Protein AF-A0A915HKV2-F1 (afdb_monomer)

Structure (mmCIF, N/CA/C/O backbone):
data_AF-A0A915HKV2-F1
#
_entry.id   AF-A0A915HKV2-F1
#
loop_
_atom_site.group_PDB
_atom_site.id
_atom_site.type_symbol
_atom_site.label_atom_id
_atom_site.label_alt_id
_atom_site.label_comp_id
_atom_site.label_asym_id
_atom_site.label_entity_id
_atom_site.label_seq_id
_atom_site.pdbx_PDB_ins_code
_atom_site.Cartn_x
_atom_site.Cartn_y
_atom_site.Cartn_z
_atom_site.occupancy
_atom_site.B_iso_or_equiv
_atom_site.auth_seq_id
_atom_site.auth_comp_id
_atom_site.auth_asym_id
_atom_site.auth_atom_id
_atom_site.pdbx_PDB_model_num
ATOM 1 N N . MET A 1 1 ? -17.407 -11.462 -33.545 1.00 48.62 1 MET A N 1
ATOM 2 C CA . MET A 1 1 ? -16.686 -11.413 -32.253 1.00 48.62 1 MET A CA 1
ATOM 3 C C . MET A 1 1 ? -16.132 -10.016 -31.945 1.00 48.62 1 MET A C 1
ATOM 5 O O . MET A 1 1 ? -16.421 -9.501 -30.877 1.00 48.62 1 MET A O 1
ATOM 9 N N . TYR A 1 2 ? -15.435 -9.346 -32.875 1.00 35.56 2 TYR A N 1
ATOM 10 C CA . TYR A 1 2 ? -14.965 -7.959 -32.673 1.00 35.56 2 TYR A CA 1
ATOM 11 C C . TYR A 1 2 ? -16.099 -6.911 -32.663 1.00 35.56 2 TYR A C 1
ATOM 13 O O . TYR A 1 2 ? -16.135 -6.038 -31.803 1.00 35.56 2 TYR A O 1
ATOM 21 N N . ALA A 1 3 ? -17.080 -7.042 -33.565 1.00 43.97 3 ALA A N 1
ATOM 22 C CA . ALA A 1 3 ? -18.231 -6.131 -33.633 1.00 43.97 3 ALA A CA 1
ATOM 23 C C . ALA A 1 3 ? -19.142 -6.214 -32.393 1.00 43.97 3 ALA A C 1
ATOM 25 O O . ALA A 1 3 ? -19.642 -5.203 -31.915 1.00 43.97 3 ALA A O 1
ATOM 26 N N . THR A 1 4 ? -19.302 -7.412 -31.824 1.00 55.66 4 THR A N 1
ATOM 27 C CA . THR A 1 4 ? -20.077 -7.646 -30.595 1.00 55.66 4 THR A CA 1
ATOM 28 C C . THR A 1 4 ? -19.372 -7.096 -29.351 1.00 55.66 4 THR A C 1
ATOM 30 O O . THR A 1 4 ? -20.034 -6.610 -28.442 1.00 55.66 4 THR A O 1
ATOM 33 N N . PHE A 1 5 ? -18.034 -7.108 -29.325 1.00 52.41 5 PHE A N 1
ATOM 34 C CA . PHE A 1 5 ? -17.241 -6.507 -28.248 1.00 52.41 5 PHE A CA 1
ATOM 35 C C . PHE A 1 5 ? -17.272 -4.972 -28.301 1.00 52.41 5 PHE A C 1
ATOM 37 O O . PHE A 1 5 ? -17.466 -4.327 -27.275 1.00 52.41 5 PHE A O 1
ATOM 44 N N . LEU A 1 6 ? -17.174 -4.382 -29.499 1.00 52.97 6 LEU A N 1
ATOM 45 C CA . LEU A 1 6 ? -17.298 -2.932 -29.688 1.00 52.97 6 LEU A CA 1
ATOM 46 C C . LEU A 1 6 ? -18.708 -2.417 -29.366 1.00 52.97 6 LEU A C 1
ATOM 48 O O . LEU A 1 6 ? -18.831 -1.364 -28.747 1.00 52.97 6 LEU A O 1
ATOM 52 N N . ALA A 1 7 ? -19.759 -3.171 -29.707 1.00 52.88 7 ALA A N 1
ATOM 53 C CA . ALA A 1 7 ? -21.133 -2.843 -29.320 1.00 52.88 7 ALA A CA 1
ATOM 54 C C . ALA A 1 7 ? -21.322 -2.885 -27.792 1.00 52.88 7 ALA A C 1
ATOM 56 O O . ALA A 1 7 ? -21.841 -1.937 -27.213 1.00 52.88 7 ALA A O 1
ATOM 57 N N . SER A 1 8 ? -20.794 -3.918 -27.122 1.00 55.75 8 SER A N 1
ATOM 58 C CA . SER A 1 8 ? -20.831 -4.028 -25.657 1.00 55.75 8 SER A CA 1
ATOM 59 C C . SER A 1 8 ? -20.067 -2.902 -24.951 1.00 55.75 8 SER A C 1
ATOM 61 O O . SER A 1 8 ? -20.506 -2.434 -23.896 1.00 55.75 8 SER A O 1
ATOM 63 N N . LEU A 1 9 ? -18.944 -2.448 -25.515 1.00 52.75 9 LEU A N 1
ATOM 64 C CA . LEU A 1 9 ? -18.194 -1.307 -24.990 1.00 52.75 9 LEU A CA 1
ATOM 65 C C . LEU A 1 9 ? -18.960 0.002 -25.185 1.00 52.75 9 LEU A C 1
ATOM 67 O O . LEU A 1 9 ? -19.015 0.811 -24.263 1.00 52.75 9 LEU A O 1
ATOM 71 N N . ASN A 1 10 ? -19.590 0.192 -26.346 1.00 63.34 10 ASN A N 1
ATOM 72 C CA . ASN A 1 10 ? -20.358 1.398 -26.636 1.00 63.34 10 ASN A CA 1
ATOM 73 C C . ASN A 1 10 ? -21.603 1.505 -25.739 1.00 63.34 10 ASN A C 1
ATOM 75 O O . ASN A 1 10 ? -21.863 2.569 -25.180 1.00 63.34 10 ASN A O 1
ATOM 79 N N . ASP A 1 11 ? -22.298 0.389 -25.501 1.00 57.94 11 ASP A N 1
ATOM 80 C CA . ASP A 1 11 ? -23.438 0.323 -24.581 1.00 57.94 11 ASP A CA 1
ATOM 81 C C . ASP A 1 11 ? -23.016 0.565 -23.129 1.00 57.94 11 ASP A C 1
ATOM 83 O O . ASP A 1 11 ? -23.713 1.257 -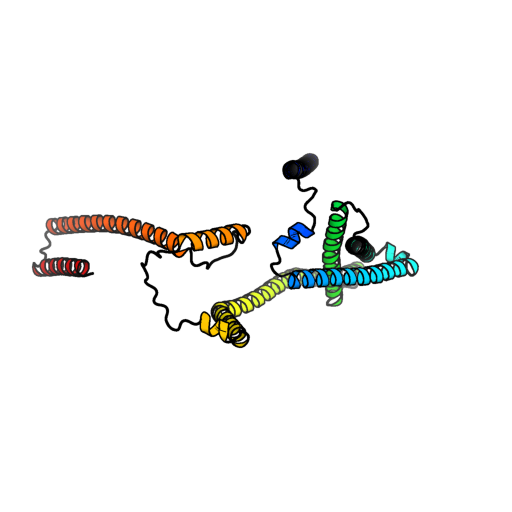22.389 1.00 57.94 11 ASP A O 1
ATOM 87 N N . SER A 1 12 ? -21.840 0.072 -22.727 1.00 61.12 12 SER A N 1
ATOM 88 C CA . SER A 1 12 ? -21.282 0.316 -21.389 1.00 61.12 12 SER A CA 1
ATOM 89 C C . SER A 1 12 ? -20.884 1.781 -21.192 1.00 61.12 12 SER A C 1
ATOM 91 O O . SER A 1 12 ? -21.125 2.350 -20.127 1.00 61.12 12 SER A O 1
ATOM 93 N N . VAL A 1 13 ? -20.322 2.420 -22.223 1.00 65.12 13 VAL A N 1
ATOM 94 C CA . VAL A 1 13 ? -19.948 3.844 -22.213 1.00 65.12 13 VAL A CA 1
ATOM 95 C C . VAL A 1 13 ? -21.188 4.744 -22.236 1.00 65.12 13 VAL A C 1
ATOM 97 O O . VAL A 1 13 ? -21.220 5.743 -21.514 1.00 65.12 13 VAL A O 1
ATOM 100 N N . LEU A 1 14 ? -22.233 4.370 -22.981 1.00 66.12 14 LEU A N 1
ATOM 101 C CA . LEU A 1 14 ? -23.535 5.047 -22.982 1.00 66.12 14 LEU A CA 1
ATOM 102 C C . LEU A 1 14 ? -24.258 4.898 -21.641 1.00 66.12 14 LEU A C 1
ATOM 104 O O . LEU A 1 14 ? -24.782 5.884 -21.127 1.00 66.12 14 LEU A O 1
ATOM 108 N N . LEU A 1 15 ? -24.226 3.714 -21.022 1.00 63.03 15 LEU A N 1
ATOM 109 C CA . LEU A 1 15 ? -24.728 3.495 -19.661 1.00 63.03 15 LEU A CA 1
ATOM 110 C C . LEU A 1 15 ? -23.957 4.323 -18.635 1.00 63.03 15 LEU A C 1
ATOM 112 O O . LEU A 1 15 ? -24.560 4.865 -17.708 1.00 63.03 15 LEU A O 1
ATOM 116 N N . TRP A 1 16 ? -22.642 4.452 -18.806 1.00 61.75 16 TRP A N 1
ATOM 117 C CA . TRP A 1 16 ? -21.808 5.277 -17.941 1.00 61.75 16 TRP A CA 1
ATOM 118 C C . TRP A 1 16 ? -22.128 6.767 -18.110 1.00 61.75 16 TRP A C 1
ATOM 120 O O . TRP A 1 16 ? -22.359 7.447 -17.114 1.00 61.75 16 TRP A O 1
ATOM 130 N N . HIS A 1 17 ? -22.270 7.259 -19.346 1.00 60.28 17 HIS A N 1
ATOM 131 C CA . HIS A 1 17 ? -22.707 8.632 -19.632 1.00 60.28 17 HIS A CA 1
ATOM 132 C C . HIS A 1 17 ? -24.125 8.913 -19.128 1.00 60.28 17 HIS A C 1
ATOM 134 O O . HIS A 1 17 ? -24.361 9.958 -18.522 1.00 60.28 17 HIS A O 1
ATOM 140 N N . TYR A 1 18 ? -25.067 7.988 -19.315 1.00 63.47 18 TYR A N 1
ATOM 141 C CA . TYR A 1 18 ? -26.434 8.117 -18.814 1.00 63.47 18 TYR A CA 1
ATOM 142 C C . TYR A 1 18 ? -26.458 8.166 -17.285 1.00 63.47 18 TYR A C 1
ATOM 144 O O . TYR A 1 18 ? -27.098 9.045 -16.710 1.00 63.47 18 TYR A O 1
ATOM 152 N N . ARG A 1 19 ? -25.689 7.301 -16.608 1.00 57.44 19 ARG A N 1
ATOM 153 C CA . ARG A 1 19 ? -25.542 7.338 -15.146 1.00 57.44 19 ARG A CA 1
ATOM 154 C C . ARG A 1 19 ? -24.884 8.628 -14.667 1.00 57.44 19 ARG A C 1
ATOM 156 O O . ARG A 1 19 ? -25.373 9.192 -13.695 1.00 57.44 19 ARG A O 1
ATOM 163 N N . LEU A 1 20 ? -23.863 9.140 -15.359 1.00 54.66 20 LEU A N 1
ATOM 164 C CA . LEU A 1 20 ? -23.229 10.424 -15.032 1.00 54.66 20 LEU A CA 1
ATOM 165 C C . LEU A 1 20 ? -24.201 11.600 -15.200 1.00 54.66 20 LEU A C 1
ATOM 167 O O . LEU A 1 20 ? -24.270 12.489 -14.354 1.00 54.66 20 LEU A O 1
ATOM 171 N N . THR A 1 21 ? -24.981 11.593 -16.282 1.00 51.28 21 THR A N 1
ATOM 172 C CA . THR A 1 21 ? -25.958 12.646 -16.599 1.00 51.28 21 THR A CA 1
ATOM 173 C C . THR A 1 21 ? -27.141 12.598 -15.633 1.00 51.28 21 THR A C 1
ATOM 175 O O . THR A 1 21 ? -27.611 13.639 -15.179 1.00 51.28 21 THR A O 1
ATOM 178 N N . SER A 1 22 ? -27.571 11.397 -15.239 1.00 48.09 22 SER A N 1
ATOM 179 C CA . SER A 1 22 ? -28.591 11.188 -14.212 1.00 48.09 22 SER A CA 1
ATOM 180 C C . SER A 1 22 ? -28.087 11.604 -12.826 1.00 48.09 22 SER A C 1
ATOM 182 O O . SER A 1 22 ? -28.842 12.227 -12.087 1.00 48.09 22 SER A O 1
ATOM 184 N N . TYR A 1 23 ? -26.811 11.363 -12.495 1.00 46.06 23 TYR A N 1
ATOM 185 C CA . TYR A 1 23 ? -26.177 11.884 -11.274 1.00 46.06 23 TYR A CA 1
ATOM 186 C C . TYR A 1 23 ? -26.129 13.417 -11.277 1.00 46.06 23 TYR A C 1
ATOM 188 O O . TYR A 1 23 ? -26.466 14.058 -10.285 1.00 46.06 23 TYR A O 1
ATOM 196 N N . ARG A 1 24 ? -25.777 14.020 -12.419 1.00 48.84 24 ARG A N 1
ATOM 197 C CA . ARG A 1 24 ? -25.704 15.476 -12.600 1.00 48.84 24 ARG A CA 1
ATOM 198 C C . ARG A 1 24 ? -27.080 16.151 -12.550 1.00 48.84 24 ARG A C 1
ATOM 200 O O . ARG A 1 24 ? -27.179 17.261 -12.037 1.00 48.84 24 ARG A O 1
ATOM 207 N N . ASN A 1 25 ? -28.132 15.493 -13.041 1.00 44.59 25 ASN A N 1
ATOM 208 C CA . ASN A 1 25 ? -29.512 15.988 -12.967 1.00 44.59 25 ASN A CA 1
ATOM 209 C C . ASN A 1 25 ? -30.144 15.785 -11.582 1.00 44.59 25 ASN A C 1
ATOM 211 O O . ASN A 1 25 ? -30.873 16.664 -11.126 1.00 44.59 25 ASN A O 1
ATOM 215 N N . LEU A 1 26 ? -29.821 14.700 -10.869 1.00 46.69 26 LEU A N 1
ATOM 216 C CA . LEU A 1 26 ? -30.249 14.508 -9.478 1.00 46.69 26 LEU A CA 1
ATOM 217 C C . LEU A 1 26 ? -29.611 15.561 -8.550 1.00 46.69 26 LEU A C 1
ATOM 219 O O . LEU A 1 26 ? -30.286 16.122 -7.691 1.00 46.69 26 LEU A O 1
ATOM 223 N N . ASN A 1 27 ? -28.354 15.937 -8.819 1.00 44.16 27 ASN A N 1
ATOM 224 C CA . ASN A 1 27 ? -27.659 17.056 -8.166 1.00 44.16 27 ASN A CA 1
ATOM 225 C C . ASN A 1 27 ? -28.100 18.451 -8.636 1.00 44.16 27 ASN A C 1
ATOM 227 O O . ASN A 1 27 ? -27.584 19.442 -8.135 1.00 44.16 27 ASN A O 1
ATOM 231 N N . LYS A 1 28 ? -29.018 18.556 -9.603 1.00 44.06 28 LYS A N 1
ATOM 232 C CA . LYS A 1 28 ? -29.592 19.837 -10.041 1.00 44.06 28 LYS A CA 1
ATOM 233 C C . LYS A 1 28 ? -30.861 20.192 -9.256 1.00 44.06 28 LYS A C 1
ATOM 235 O O . LYS A 1 28 ? -31.253 21.352 -9.236 1.00 44.06 28 LYS A O 1
ATOM 240 N N . HIS A 1 29 ? -31.485 19.200 -8.608 1.00 41.75 29 HIS A N 1
ATOM 241 C CA . HIS A 1 29 ? -32.649 19.377 -7.731 1.00 41.75 29 HIS A CA 1
ATOM 242 C C . HIS A 1 29 ? -32.282 19.621 -6.261 1.00 41.75 29 HIS A C 1
ATOM 244 O O . HIS A 1 29 ? -33.097 20.156 -5.515 1.00 41.75 29 HIS A O 1
ATOM 250 N N . MET A 1 30 ? -31.057 19.291 -5.851 1.00 43.66 30 MET A N 1
ATOM 251 C CA . MET A 1 30 ? -30.445 19.884 -4.665 1.00 43.66 30 MET A CA 1
ATOM 252 C C . MET A 1 30 ? -29.563 21.027 -5.143 1.00 43.66 30 MET A C 1
ATOM 254 O O . MET A 1 30 ? -28.659 20.794 -5.933 1.00 43.66 30 MET A O 1
ATOM 258 N N . ASN A 1 31 ? -29.822 22.254 -4.695 1.00 35.84 31 ASN A N 1
ATOM 259 C CA . ASN A 1 31 ? -28.943 23.404 -4.912 1.00 35.84 31 ASN A CA 1
ATOM 260 C C . ASN A 1 31 ? -27.591 23.160 -4.209 1.00 35.84 31 ASN A C 1
ATOM 262 O O . ASN A 1 31 ? -27.315 23.722 -3.157 1.00 35.84 31 ASN A O 1
ATOM 266 N N . LEU A 1 32 ? -26.764 22.278 -4.771 1.00 44.34 32 LEU A N 1
ATOM 267 C CA . LEU A 1 32 ? -25.475 21.837 -4.239 1.00 44.34 32 LEU A CA 1
ATOM 268 C C . LEU A 1 32 ? -24.310 22.522 -4.968 1.00 44.34 32 LEU A C 1
ATOM 270 O O .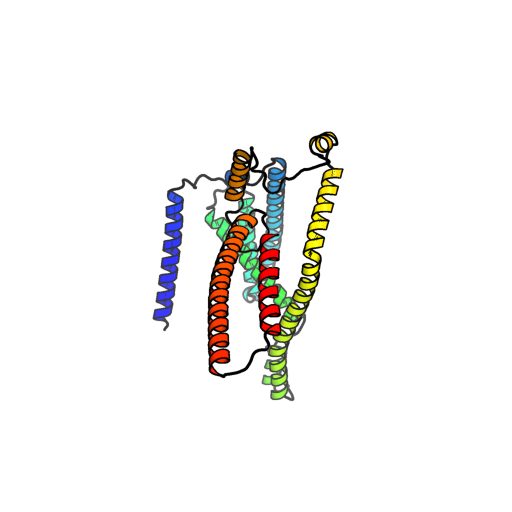 LEU A 1 32 ? -23.195 22.016 -4.998 1.00 44.34 32 LEU A O 1
ATOM 274 N N . THR A 1 33 ? -24.562 23.669 -5.598 1.00 41.72 33 THR A N 1
ATOM 275 C CA . THR A 1 33 ? -23.512 24.535 -6.154 1.00 41.72 33 THR A CA 1
ATOM 276 C C . THR A 1 33 ? -22.971 25.530 -5.125 1.00 41.72 33 THR A C 1
ATOM 278 O O . THR A 1 33 ? -22.114 26.337 -5.466 1.00 41.72 33 THR A O 1
ATOM 281 N N . THR A 1 34 ? -23.451 25.490 -3.877 1.00 42.72 34 THR A N 1
ATOM 282 C CA . THR A 1 34 ? -23.042 26.419 -2.807 1.00 42.72 34 THR A CA 1
ATOM 283 C C . THR A 1 34 ? -22.491 25.744 -1.558 1.00 42.72 34 THR A C 1
ATOM 285 O O . THR A 1 34 ? -22.110 26.460 -0.639 1.00 42.72 34 THR A O 1
ATOM 288 N N . VAL A 1 35 ? -22.420 24.410 -1.505 1.00 49.06 35 VAL A N 1
ATOM 289 C CA . VAL A 1 35 ? -21.824 23.723 -0.351 1.00 49.06 35 VAL A CA 1
ATOM 290 C C . VAL A 1 35 ? -20.308 23.854 -0.468 1.00 49.06 35 VAL A C 1
ATOM 292 O O . VAL A 1 35 ? -19.638 23.068 -1.141 1.00 49.06 35 VAL A O 1
ATOM 295 N N . SER A 1 36 ? -19.776 24.923 0.119 1.00 49.06 36 SER A N 1
ATOM 296 C CA . SER A 1 36 ? -18.345 25.128 0.293 1.00 49.06 36 SER A CA 1
ATOM 297 C C . SER A 1 36 ? -17.777 24.026 1.194 1.00 49.06 36 SER A C 1
ATOM 299 O O . SER A 1 36 ? -18.469 23.478 2.053 1.00 49.06 36 SER A O 1
ATOM 301 N N . LEU A 1 37 ? -16.492 23.703 1.019 1.00 47.47 37 LEU A N 1
ATOM 302 C CA . LEU A 1 37 ? -15.749 22.771 1.882 1.00 47.47 37 LEU A CA 1
ATOM 303 C C . LEU A 1 37 ? -15.916 23.078 3.385 1.00 47.47 37 LEU A C 1
ATOM 305 O O . LEU A 1 37 ? -15.865 22.156 4.197 1.00 47.47 37 LEU A O 1
ATOM 309 N N . ASP A 1 38 ? -16.195 24.338 3.735 1.00 45.75 38 ASP A N 1
ATOM 310 C CA . ASP A 1 38 ? -16.495 24.801 5.095 1.00 45.75 38 ASP A CA 1
ATOM 311 C C . ASP A 1 38 ? -17.760 24.170 5.701 1.00 45.75 38 ASP A C 1
ATOM 313 O O . ASP A 1 38 ? -17.798 23.883 6.900 1.00 45.75 38 ASP A O 1
ATOM 317 N N . GLU A 1 39 ? -18.793 23.909 4.898 1.00 51.44 39 GLU A N 1
ATOM 318 C CA . GLU A 1 39 ? -20.074 23.386 5.383 1.00 51.44 39 GLU A CA 1
ATOM 319 C C . GLU A 1 39 ? -19.969 21.884 5.715 1.00 51.44 39 GLU A C 1
ATOM 321 O O . GLU A 1 39 ? -20.448 21.446 6.762 1.00 51.44 39 GLU A O 1
ATOM 326 N N . ILE A 1 40 ? -19.204 21.120 4.923 1.00 51.91 40 ILE A N 1
ATOM 327 C CA . ILE A 1 40 ? -18.879 19.702 5.186 1.00 51.91 40 ILE A CA 1
ATOM 328 C C . ILE A 1 40 ? -17.954 19.561 6.412 1.00 51.91 40 ILE A C 1
ATOM 330 O O . ILE A 1 40 ? -18.104 18.639 7.218 1.00 51.91 40 ILE A O 1
ATOM 334 N N . TYR A 1 41 ? -17.033 20.508 6.604 1.00 46.97 41 TYR A N 1
ATOM 335 C CA . TYR A 1 41 ? -16.129 20.557 7.759 1.00 46.97 41 TYR A CA 1
ATOM 336 C C . TYR A 1 41 ? -16.816 20.916 9.070 1.00 46.97 41 TYR A C 1
ATOM 338 O O . TYR A 1 41 ? -16.437 20.441 10.144 1.00 46.97 41 TYR A O 1
ATOM 346 N N . SER A 1 42 ? -17.832 21.774 8.996 1.00 47.38 42 SER A N 1
ATOM 347 C CA . SER A 1 42 ? -18.594 22.192 10.168 1.00 47.38 42 SER A CA 1
ATOM 348 C C . SER A 1 42 ? -19.342 21.027 10.828 1.00 47.38 42 SER A C 1
ATOM 350 O O . SER A 1 42 ? -19.595 21.078 12.033 1.00 47.38 42 SER A O 1
ATOM 352 N N . MET A 1 43 ? -19.612 19.969 10.055 1.00 46.94 43 MET A N 1
ATOM 353 C CA . MET A 1 43 ? -20.478 18.846 10.405 1.00 46.94 43 MET A CA 1
ATOM 354 C C . MET A 1 43 ? -19.738 17.664 11.060 1.00 46.94 43 MET A C 1
ATOM 356 O O . MET A 1 43 ? -20.363 16.863 11.749 1.00 46.94 43 MET A O 1
ATOM 360 N N . THR A 1 44 ? -18.413 17.558 10.898 1.00 49.16 44 THR A N 1
ATOM 361 C CA . THR A 1 44 ? -17.604 16.411 11.370 1.00 49.16 44 THR A CA 1
ATOM 362 C C . THR A 1 44 ? -16.773 16.684 12.626 1.00 49.16 44 THR A C 1
ATOM 364 O O . THR A 1 44 ? -16.279 15.746 13.247 1.00 49.16 44 THR A O 1
ATOM 367 N N . THR A 1 45 ? -16.624 17.940 13.050 1.00 47.72 45 THR A N 1
ATOM 368 C CA . THR A 1 45 ? -15.727 18.311 14.160 1.00 47.72 45 THR A CA 1
ATOM 369 C C . THR A 1 45 ? -16.439 19.181 15.200 1.00 47.72 45 THR A C 1
ATOM 371 O O . THR A 1 45 ? -16.853 20.311 14.940 1.00 47.72 45 THR A O 1
ATOM 374 N N . SER A 1 46 ? -16.595 18.637 16.411 1.00 53.12 46 SER A N 1
ATOM 375 C CA . SER A 1 46 ? -17.369 19.250 17.502 1.00 53.12 46 SER A CA 1
ATOM 376 C C . SER A 1 46 ? -16.578 20.263 18.351 1.00 53.12 46 SER A C 1
ATOM 378 O O . SER A 1 46 ? -17.166 20.883 19.235 1.00 53.12 46 SER A O 1
ATOM 380 N N . SER A 1 47 ? -15.277 20.461 18.105 1.00 61.81 47 SER A N 1
ATOM 381 C CA . SER A 1 47 ? -14.441 21.440 18.815 1.00 61.81 47 SER A CA 1
ATOM 382 C C . SER A 1 47 ? -13.653 22.306 17.829 1.00 61.81 47 SER A C 1
ATOM 384 O O . SER A 1 47 ? -13.070 21.791 16.873 1.00 61.81 47 SER A O 1
ATOM 386 N N . ASN A 1 48 ? -13.623 23.625 18.057 1.00 65.12 48 ASN A N 1
ATOM 387 C CA . ASN A 1 48 ? -12.860 24.573 17.233 1.00 65.12 48 ASN A CA 1
ATOM 388 C C . ASN A 1 48 ? -11.349 24.275 17.247 1.00 65.12 48 ASN A C 1
ATOM 390 O O . ASN A 1 48 ? -10.683 24.498 16.237 1.00 65.12 48 ASN A O 1
ATOM 394 N N . ASP A 1 49 ? -10.827 23.698 18.335 1.00 67.50 49 ASP A N 1
ATOM 395 C CA . ASP A 1 49 ? -9.419 23.292 18.428 1.00 67.50 49 ASP A CA 1
ATOM 396 C C . ASP A 1 49 ? -9.100 22.108 17.503 1.00 67.50 49 ASP A C 1
ATOM 398 O O . ASP A 1 49 ? -8.047 22.083 16.866 1.00 67.50 49 ASP A O 1
ATOM 402 N N . ASP A 1 50 ? -10.022 21.153 17.352 1.00 65.94 50 ASP A N 1
ATOM 403 C CA . ASP A 1 50 ? -9.835 20.000 16.462 1.00 65.94 50 ASP A CA 1
ATOM 404 C C . ASP A 1 50 ? -9.936 20.406 14.984 1.00 65.94 50 ASP A C 1
ATOM 406 O O . ASP A 1 50 ? -9.162 19.920 14.156 1.00 65.94 50 ASP A O 1
ATOM 410 N N . LYS A 1 51 ? -10.810 21.372 14.658 1.00 59.75 51 LYS A N 1
ATOM 411 C CA . LYS A 1 51 ? -10.874 22.014 13.329 1.00 59.75 51 LYS A CA 1
ATOM 412 C C . LYS A 1 51 ? -9.561 22.702 12.978 1.00 59.75 51 LYS A C 1
ATOM 414 O O . LYS A 1 51 ? -9.031 22.512 11.884 1.00 59.75 51 LYS A O 1
ATOM 419 N N . MET A 1 52 ? -9.018 23.474 13.919 1.00 70.00 52 MET A N 1
ATOM 420 C CA . MET A 1 52 ? -7.764 24.198 13.728 1.00 70.00 52 MET A CA 1
ATOM 421 C C . MET A 1 52 ? -6.583 23.236 13.550 1.00 70.00 52 MET A C 1
ATOM 423 O O . MET A 1 52 ? -5.756 23.439 12.662 1.00 70.00 52 MET A O 1
ATOM 427 N N . ARG A 1 53 ? -6.533 22.148 14.331 1.00 69.19 53 ARG A N 1
ATOM 428 C CA . ARG A 1 53 ? -5.497 21.109 14.208 1.00 69.19 53 ARG A CA 1
ATOM 429 C C . ARG A 1 53 ? -5.584 20.349 12.888 1.00 69.19 53 ARG A C 1
ATOM 431 O O . ARG A 1 53 ? -4.551 20.141 12.259 1.00 69.19 53 ARG A O 1
ATOM 438 N N . TYR A 1 54 ? -6.780 19.962 12.445 1.00 71.69 54 TYR A N 1
ATOM 439 C CA . TYR A 1 54 ? -6.956 19.287 11.157 1.00 71.69 54 TYR A CA 1
ATOM 440 C C . TYR A 1 54 ? -6.561 20.207 9.993 1.00 71.69 54 TYR A C 1
ATOM 442 O O . TYR A 1 54 ? -5.826 19.785 9.104 1.00 71.69 54 TYR A O 1
ATOM 450 N N . ASN A 1 55 ? -6.972 21.479 10.023 1.00 77.81 55 ASN A N 1
ATOM 451 C CA . ASN A 1 55 ? -6.592 22.458 9.002 1.00 77.81 55 ASN A CA 1
ATOM 452 C C . ASN A 1 55 ? -5.078 22.678 8.956 1.00 77.81 55 ASN A C 1
ATOM 454 O O . ASN A 1 55 ? -4.500 22.702 7.871 1.00 77.81 55 ASN A O 1
ATOM 458 N N . ALA A 1 56 ? -4.425 22.767 10.117 1.00 80.38 56 ALA A N 1
ATOM 459 C CA . ALA A 1 56 ? -2.974 22.887 10.200 1.00 80.38 56 ALA A CA 1
ATOM 460 C C . ALA A 1 56 ? -2.257 21.640 9.655 1.00 80.38 56 ALA A C 1
ATOM 462 O O . ALA A 1 56 ? -1.299 21.765 8.897 1.00 80.38 56 ALA A O 1
ATOM 463 N N . LEU A 1 57 ? -2.734 20.436 9.994 1.00 79.38 57 LEU A N 1
ATOM 464 C CA . LEU A 1 57 ? -2.183 19.178 9.478 1.00 79.38 57 LEU A CA 1
ATOM 465 C C . LEU A 1 57 ? -2.370 19.048 7.964 1.00 79.38 57 LEU A C 1
ATOM 467 O O . LEU A 1 57 ? -1.436 18.656 7.268 1.00 79.38 57 LEU A O 1
ATOM 471 N N . HIS A 1 58 ? -3.547 19.409 7.452 1.00 81.94 58 HIS A N 1
ATOM 472 C CA . HIS A 1 58 ? -3.830 19.414 6.022 1.00 81.94 58 HIS A CA 1
ATOM 473 C C . HIS A 1 58 ? -2.907 20.390 5.281 1.00 81.94 58 HIS A C 1
ATOM 475 O O . HIS A 1 58 ? -2.238 19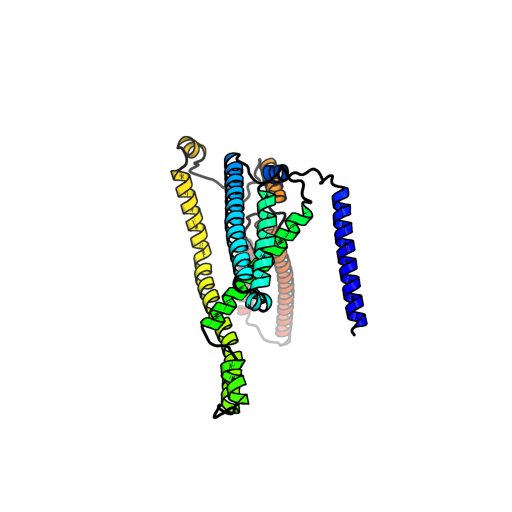.995 4.329 1.00 81.94 58 HIS A O 1
ATOM 481 N N . GLN A 1 59 ? -2.783 21.632 5.759 1.00 82.69 59 GLN A N 1
ATOM 482 C CA . GLN A 1 59 ? -1.874 22.623 5.174 1.00 82.69 59 GLN A CA 1
ATOM 483 C C . GLN A 1 59 ? -0.414 22.158 5.208 1.00 82.69 59 GLN A C 1
ATOM 485 O O . GLN A 1 59 ? 0.289 22.278 4.206 1.00 82.69 59 GLN A O 1
ATOM 490 N N . LEU A 1 60 ? 0.039 21.571 6.319 1.00 88.94 60 LEU A N 1
ATOM 491 C CA . LEU A 1 60 ? 1.398 21.043 6.446 1.00 88.94 60 LEU A CA 1
ATOM 492 C C . LEU A 1 60 ? 1.650 19.897 5.455 1.00 88.94 60 LEU A C 1
ATOM 494 O O . LEU A 1 60 ? 2.685 19.886 4.787 1.00 88.94 60 LEU A O 1
ATOM 498 N N . ALA A 1 61 ? 0.697 18.974 5.303 1.00 86.62 61 ALA A N 1
ATOM 499 C CA . ALA A 1 61 ? 0.783 17.890 4.329 1.00 86.62 61 ALA A CA 1
ATOM 500 C C . ALA A 1 61 ? 0.849 18.420 2.886 1.00 86.62 61 ALA A C 1
ATOM 502 O O . ALA A 1 61 ? 1.682 17.961 2.104 1.00 86.62 61 ALA A O 1
ATOM 503 N N . MET A 1 62 ? 0.040 19.425 2.538 1.00 85.88 62 MET A N 1
ATOM 504 C CA . MET A 1 62 ? 0.053 20.024 1.197 1.00 85.88 62 MET A CA 1
ATOM 505 C C . MET A 1 62 ? 1.355 20.783 0.908 1.00 85.88 62 MET A C 1
ATOM 507 O O . MET A 1 62 ? 1.897 20.672 -0.196 1.00 85.88 62 MET A O 1
ATOM 511 N N . ILE A 1 63 ? 1.914 21.487 1.898 1.00 89.06 63 ILE A N 1
ATOM 512 C CA . ILE A 1 63 ? 3.240 22.117 1.789 1.00 89.06 63 ILE A CA 1
ATOM 513 C C . ILE A 1 63 ? 4.313 21.049 1.562 1.00 89.06 63 ILE A C 1
ATOM 515 O O . ILE A 1 63 ? 5.126 21.179 0.647 1.00 89.06 63 ILE A O 1
ATOM 519 N N . TYR A 1 64 ? 4.291 19.966 2.343 1.00 92.00 64 TYR A N 1
ATOM 520 C CA . TYR A 1 64 ? 5.243 18.867 2.207 1.00 92.00 64 TYR A CA 1
ATOM 521 C C . TYR A 1 64 ? 5.186 18.216 0.816 1.00 92.00 64 TYR A C 1
ATOM 523 O O . TYR A 1 64 ? 6.218 18.080 0.159 1.00 92.00 64 TYR A O 1
ATOM 531 N N . ILE A 1 65 ? 3.986 17.877 0.330 1.00 91.19 65 ILE A N 1
ATOM 532 C CA . ILE A 1 65 ? 3.788 17.282 -1.002 1.00 91.19 65 ILE A CA 1
ATOM 533 C C . ILE A 1 65 ? 4.279 18.233 -2.099 1.00 91.19 65 ILE A C 1
ATOM 535 O O . ILE A 1 65 ? 4.911 17.790 -3.059 1.00 91.19 65 ILE A O 1
ATOM 539 N N . THR A 1 66 ? 4.053 19.540 -1.953 1.00 91.00 66 THR A N 1
ATOM 540 C CA . THR A 1 66 ? 4.515 20.547 -2.923 1.00 91.00 66 THR A CA 1
ATOM 541 C C . THR A 1 66 ? 6.041 20.654 -2.952 1.00 91.00 66 THR A C 1
ATOM 543 O O . THR A 1 66 ? 6.646 20.659 -4.026 1.00 91.00 66 THR A O 1
ATOM 546 N N . LEU A 1 67 ? 6.695 20.690 -1.789 1.00 93.19 67 LEU A N 1
ATOM 547 C CA . LEU A 1 67 ? 8.159 20.733 -1.700 1.00 93.19 67 LEU A CA 1
ATOM 548 C C . LEU A 1 67 ? 8.797 19.455 -2.259 1.00 93.19 67 LEU A C 1
ATOM 550 O O . LEU A 1 67 ? 9.767 19.519 -3.011 1.00 93.19 67 LEU A O 1
ATOM 554 N N . TYR A 1 68 ? 8.223 18.294 -1.949 1.00 93.38 68 TYR A N 1
ATOM 555 C CA . TYR A 1 68 ? 8.720 17.019 -2.452 1.00 93.38 68 TYR A CA 1
ATOM 556 C C . TYR A 1 68 ? 8.537 16.887 -3.973 1.00 93.38 68 TYR A C 1
ATOM 558 O O . TYR A 1 68 ? 9.493 16.614 -4.698 1.00 93.38 68 TYR A O 1
ATOM 566 N N . SER A 1 69 ? 7.327 17.139 -4.480 1.00 92.00 69 SER A N 1
ATOM 567 C CA . SER A 1 69 ? 7.021 17.027 -5.913 1.00 92.00 69 SER A CA 1
ATOM 568 C C . SER A 1 69 ? 7.778 18.048 -6.766 1.00 92.00 69 SER A C 1
ATOM 570 O O . SER A 1 69 ? 8.173 17.717 -7.884 1.00 92.00 69 SER A O 1
ATOM 572 N N . SER A 1 70 ? 8.047 19.251 -6.250 1.00 91.38 70 SER A N 1
ATOM 573 C CA . SER A 1 70 ? 8.872 20.251 -6.943 1.00 91.38 70 SER A CA 1
ATOM 574 C C . SER A 1 70 ? 10.338 19.825 -7.033 1.00 91.38 70 SER A C 1
ATOM 576 O O . SER A 1 70 ? 10.912 19.875 -8.123 1.00 91.38 70 SER A O 1
ATOM 578 N N . ALA A 1 71 ? 10.926 19.317 -5.945 1.00 93.38 71 ALA A N 1
ATOM 579 C CA . ALA A 1 71 ? 12.287 18.781 -5.958 1.00 93.38 71 ALA A CA 1
ATOM 580 C C . ALA A 1 71 ? 12.426 17.580 -6.914 1.00 93.38 71 ALA A C 1
ATOM 582 O O . ALA A 1 71 ? 13.383 17.500 -7.688 1.00 93.38 71 ALA A O 1
ATOM 583 N N . CYS A 1 72 ? 11.451 16.668 -6.916 1.00 90.81 72 CYS A N 1
ATOM 584 C CA . CYS A 1 72 ? 11.434 15.517 -7.818 1.00 90.81 72 CYS A CA 1
ATOM 585 C C . CYS A 1 72 ? 11.212 15.913 -9.284 1.00 90.81 72 CYS A C 1
ATOM 587 O O . CYS A 1 72 ? 11.898 15.391 -10.160 1.00 90.81 72 CYS A O 1
ATOM 589 N N . SER A 1 73 ? 10.325 16.871 -9.561 1.00 89.81 73 SER A N 1
ATOM 590 C CA . SER A 1 73 ? 10.131 17.402 -10.918 1.00 89.81 73 SER A CA 1
ATOM 591 C C . SER A 1 73 ? 11.409 18.055 -11.445 1.00 89.81 73 SER A C 1
ATOM 593 O O . SER A 1 73 ? 11.781 17.839 -12.596 1.00 89.81 73 SER A O 1
ATOM 595 N N . LEU A 1 74 ? 12.124 18.802 -10.595 1.00 91.31 74 LEU A N 1
ATOM 596 C CA . LEU A 1 74 ? 13.415 19.391 -10.947 1.00 91.31 74 LEU A CA 1
ATOM 597 C C . LEU A 1 74 ? 14.473 18.314 -11.225 1.00 91.31 74 LEU A C 1
ATOM 599 O O . LEU A 1 74 ? 15.202 18.420 -12.208 1.00 91.31 74 LEU A O 1
ATOM 603 N N . LYS A 1 75 ? 14.534 17.254 -10.410 1.00 90.31 75 LYS A N 1
ATOM 604 C CA . LYS A 1 75 ? 15.422 16.105 -10.648 1.00 90.31 75 LYS A CA 1
ATOM 605 C C . LYS A 1 75 ? 15.155 15.460 -12.013 1.00 90.31 75 LYS A C 1
ATOM 607 O O . LYS A 1 75 ? 16.107 15.208 -12.750 1.00 90.31 75 LYS A O 1
ATOM 612 N N . GLU A 1 76 ? 13.896 15.194 -12.359 1.00 89.25 76 GLU A N 1
ATOM 613 C CA . GLU A 1 76 ? 13.547 14.585 -13.653 1.00 89.25 76 GLU A CA 1
ATOM 614 C C . GLU A 1 76 ? 13.845 15.528 -14.830 1.00 89.25 76 GLU A C 1
ATOM 616 O O . GLU A 1 76 ? 14.356 15.092 -15.862 1.00 89.25 76 GLU A O 1
ATOM 621 N N . LEU A 1 77 ? 13.637 16.835 -14.653 1.00 88.12 77 LEU A N 1
ATOM 622 C CA . LEU A 1 77 ? 14.001 17.853 -15.640 1.00 88.12 77 LEU A CA 1
ATOM 623 C C . LEU A 1 77 ? 15.519 17.889 -15.883 1.00 88.12 77 LEU A C 1
ATOM 625 O O . LEU A 1 77 ? 15.967 17.918 -17.027 1.00 88.12 77 LEU A O 1
ATOM 629 N N . LEU A 1 78 ? 16.330 17.810 -14.824 1.00 89.25 78 LEU A N 1
ATOM 630 C CA . LEU A 1 78 ? 17.786 17.693 -14.946 1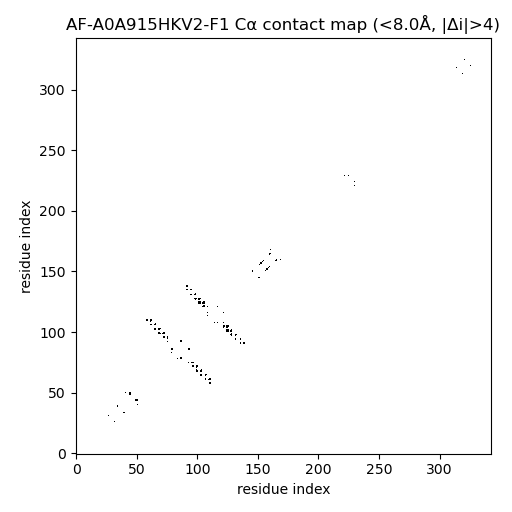.00 89.25 78 LEU A CA 1
ATOM 631 C C . LEU A 1 78 ? 18.201 16.381 -15.633 1.00 89.25 78 LEU A C 1
ATOM 633 O O . LEU A 1 78 ? 19.115 16.385 -16.459 1.00 89.25 78 LEU A O 1
ATOM 637 N N . LYS A 1 79 ? 17.511 15.269 -15.348 1.00 85.19 79 LYS A N 1
ATOM 638 C CA . LYS A 1 79 ? 17.747 13.969 -16.000 1.00 85.19 79 LYS A CA 1
ATOM 639 C C . LYS A 1 79 ? 17.498 14.044 -17.511 1.00 85.19 79 LYS A C 1
ATOM 641 O O . LYS A 1 79 ? 18.296 13.508 -18.281 1.00 85.19 79 LYS A O 1
ATOM 646 N N . LEU A 1 80 ? 16.462 14.774 -17.930 1.00 85.75 80 LEU A N 1
ATOM 647 C CA . LEU A 1 80 ? 16.158 15.042 -19.338 1.00 85.75 80 LEU A CA 1
ATOM 648 C C . LEU A 1 80 ? 17.278 15.835 -20.037 1.00 85.75 80 LEU A C 1
ATOM 650 O O . LEU A 1 80 ? 17.624 15.515 -21.173 1.00 85.75 80 LEU A O 1
ATOM 654 N N . PHE A 1 81 ? 17.874 16.831 -19.368 1.00 87.38 81 PHE A N 1
ATOM 655 C CA . PHE A 1 81 ? 18.965 17.632 -19.943 1.00 87.38 81 PHE A CA 1
ATOM 656 C C . PHE A 1 81 ? 20.293 16.877 -20.036 1.00 87.38 81 PHE A C 1
ATOM 658 O O . PHE A 1 81 ? 21.013 17.027 -21.022 1.00 87.38 81 PHE A O 1
ATOM 665 N N . ILE A 1 82 ? 20.632 16.071 -19.028 1.00 89.31 82 ILE A N 1
ATOM 666 C CA . ILE A 1 82 ? 21.935 15.394 -18.963 1.00 89.31 82 ILE A CA 1
ATOM 667 C C . ILE A 1 82 ? 21.936 14.107 -19.805 1.00 89.31 82 ILE A C 1
ATOM 669 O O . ILE A 1 82 ? 22.930 13.808 -20.466 1.00 89.31 82 ILE A O 1
ATOM 673 N N . GLN A 1 83 ? 20.841 13.334 -19.809 1.00 86.44 83 GLN A N 1
ATOM 674 C CA . GLN A 1 83 ? 20.760 12.033 -20.495 1.00 86.44 83 GLN A CA 1
ATOM 675 C C . GLN A 1 83 ? 19.481 11.885 -21.343 1.00 86.44 83 GLN A C 1
ATOM 677 O O . GLN A 1 83 ? 18.684 10.970 -21.115 1.00 86.44 83 GLN A O 1
ATOM 682 N N . PRO A 1 84 ? 19.292 12.719 -22.383 1.00 84.94 84 PRO A N 1
ATOM 683 C CA . PRO A 1 84 ? 18.049 12.750 -23.156 1.00 84.94 84 PRO A CA 1
ATOM 684 C C . PRO A 1 84 ? 17.745 11.414 -23.844 1.00 84.94 84 PRO A C 1
ATOM 686 O O . PRO A 1 84 ? 16.606 10.965 -23.858 1.00 84.94 84 PRO A O 1
ATOM 689 N N . LYS A 1 85 ? 18.764 10.730 -24.379 1.00 81.94 85 LYS A N 1
ATOM 690 C CA . LYS A 1 85 ? 18.569 9.464 -25.107 1.00 81.94 85 LYS A CA 1
ATOM 691 C C . LYS A 1 85 ? 18.122 8.319 -24.197 1.00 81.94 85 LYS A C 1
ATOM 693 O O . LYS A 1 85 ? 17.248 7.561 -24.591 1.00 81.94 85 LYS A O 1
ATOM 698 N N . ALA A 1 86 ? 18.698 8.215 -22.998 1.00 77.00 86 ALA A N 1
ATOM 699 C CA . ALA A 1 86 ? 18.327 7.187 -22.025 1.00 77.00 86 ALA A CA 1
ATOM 700 C C . ALA A 1 86 ? 16.945 7.465 -21.416 1.00 77.00 86 ALA A C 1
ATOM 702 O O . ALA A 1 86 ? 16.159 6.544 -21.207 1.00 77.00 86 ALA A O 1
ATOM 703 N N . TYR A 1 87 ? 16.628 8.745 -21.200 1.00 84.19 87 TYR A N 1
ATOM 704 C CA . TYR A 1 87 ? 15.320 9.176 -20.721 1.00 84.19 87 TYR A CA 1
ATOM 705 C C . TYR A 1 87 ? 14.201 8.827 -21.715 1.00 84.19 87 TYR A C 1
ATOM 707 O O . TYR A 1 87 ? 13.170 8.300 -21.309 1.00 84.19 87 TYR A O 1
ATOM 715 N N . LEU A 1 88 ? 14.418 9.044 -23.020 1.00 81.88 88 LEU A N 1
ATOM 716 C CA . LEU A 1 88 ? 13.415 8.747 -24.051 1.00 81.88 88 LEU A CA 1
ATOM 717 C C . LEU A 1 88 ? 13.111 7.247 -24.219 1.00 81.88 88 LEU A C 1
ATOM 719 O O . LEU A 1 88 ? 12.084 6.885 -24.786 1.00 81.88 88 LEU A O 1
ATOM 723 N N . THR A 1 89 ? 13.996 6.368 -23.748 1.00 80.81 89 THR A N 1
ATOM 724 C CA . THR A 1 89 ? 13.823 4.910 -23.843 1.00 80.81 89 THR A CA 1
ATOM 725 C C . THR A 1 89 ? 13.256 4.272 -22.577 1.00 80.81 89 THR A C 1
ATOM 727 O O . THR A 1 89 ? 12.799 3.133 -22.627 1.00 80.81 89 THR A O 1
ATOM 730 N N . ASP A 1 90 ? 13.287 4.972 -21.443 1.00 83.69 90 ASP A N 1
ATOM 731 C CA . ASP A 1 90 ? 12.931 4.411 -20.142 1.00 83.69 90 ASP A CA 1
ATOM 732 C C . ASP A 1 90 ? 11.486 4.755 -19.753 1.00 83.69 90 ASP A C 1
ATOM 734 O O . ASP A 1 90 ? 11.157 5.878 -19.364 1.00 83.69 90 ASP A O 1
ATOM 738 N N . PHE A 1 91 ? 10.613 3.750 -19.820 1.00 84.38 91 PHE A N 1
ATOM 739 C CA . PHE A 1 91 ? 9.196 3.875 -19.473 1.00 84.38 91 PHE A CA 1
ATOM 740 C C . PHE A 1 91 ? 8.970 4.356 -18.029 1.00 84.38 91 PHE A C 1
ATOM 742 O O . PHE A 1 91 ? 8.023 5.102 -17.765 1.00 84.38 91 PHE A O 1
ATOM 749 N N . THR A 1 92 ? 9.854 3.990 -17.095 1.00 85.38 92 THR A N 1
ATOM 750 C CA . THR A 1 92 ? 9.720 4.384 -15.682 1.00 85.38 92 THR A CA 1
ATOM 751 C C . THR A 1 92 ? 9.948 5.883 -15.480 1.00 85.38 92 THR A C 1
ATOM 753 O O . THR A 1 92 ? 9.263 6.515 -14.673 1.00 85.38 92 THR A O 1
ATOM 756 N N . SER A 1 93 ? 10.831 6.481 -16.285 1.00 86.75 93 SER A N 1
ATOM 757 C CA . SER A 1 93 ? 11.127 7.917 -16.257 1.00 86.75 93 SER A CA 1
ATOM 758 C C . SER A 1 93 ? 9.927 8.761 -16.728 1.00 86.75 93 SER A C 1
ATOM 760 O O . SER A 1 93 ? 9.617 9.798 -16.130 1.00 86.75 93 SER A O 1
ATOM 762 N N . TYR A 1 94 ? 9.172 8.284 -17.725 1.00 88.44 94 TYR A N 1
ATOM 763 C CA . TYR A 1 94 ? 7.927 8.928 -18.167 1.00 88.44 94 TYR A CA 1
ATOM 764 C C . TYR A 1 94 ? 6.815 8.860 -17.119 1.00 88.44 94 TYR A C 1
ATOM 766 O O . TYR A 1 94 ? 6.141 9.862 -16.865 1.00 88.44 94 TYR A O 1
ATOM 774 N N . LEU A 1 95 ? 6.637 7.699 -16.486 1.00 89.19 95 LEU A N 1
ATOM 775 C CA . LEU A 1 95 ? 5.639 7.521 -15.431 1.00 89.19 95 LEU A CA 1
ATOM 776 C C . LEU A 1 95 ? 5.944 8.380 -14.201 1.00 89.19 95 LEU A C 1
ATOM 778 O O . LEU A 1 95 ? 5.039 9.031 -13.677 1.00 89.19 95 LEU A O 1
ATOM 782 N N . GLY A 1 96 ? 7.211 8.436 -13.778 1.00 88.44 96 GLY A N 1
ATOM 783 C CA . GLY A 1 96 ? 7.651 9.303 -12.683 1.00 88.44 96 GLY A CA 1
ATOM 784 C C . GLY A 1 96 ? 7.401 10.781 -12.985 1.00 88.44 96 GLY A C 1
ATOM 785 O O . GLY A 1 96 ? 6.878 11.514 -12.150 1.00 88.44 96 GLY A O 1
ATOM 786 N N . THR A 1 97 ? 7.672 11.211 -14.215 1.00 89.81 97 THR A N 1
ATOM 787 C CA . THR A 1 97 ? 7.418 12.593 -14.646 1.00 89.81 97 THR A CA 1
ATOM 788 C C . THR A 1 97 ? 5.921 12.919 -14.638 1.00 89.81 97 THR A C 1
ATOM 790 O O . THR A 1 97 ? 5.516 13.932 -14.068 1.00 89.81 97 THR A O 1
ATOM 793 N N . GLY A 1 98 ? 5.072 12.034 -15.171 1.00 90.88 98 GLY A N 1
ATOM 794 C CA . GLY A 1 98 ? 3.612 12.187 -15.107 1.00 90.88 98 GLY A CA 1
ATOM 795 C C . GLY A 1 98 ? 3.069 12.237 -13.672 1.00 90.88 98 GLY A C 1
ATOM 796 O O . GLY A 1 98 ? 2.182 13.041 -13.370 1.00 90.88 98 GLY A O 1
ATOM 797 N N . LEU A 1 99 ? 3.639 11.435 -12.769 1.00 93.50 99 LEU A N 1
ATOM 798 C CA . LEU A 1 99 ? 3.322 11.453 -11.342 1.00 93.50 99 LEU A CA 1
ATOM 799 C C . LEU A 1 99 ? 3.637 12.818 -10.716 1.00 93.50 99 LEU A C 1
ATOM 801 O O . LEU A 1 99 ? 2.747 13.448 -10.150 1.00 93.50 99 LEU A O 1
ATOM 805 N N . PHE A 1 100 ? 4.876 13.301 -10.829 1.00 92.31 100 PHE A N 1
ATOM 806 C CA . PHE A 1 100 ? 5.274 14.532 -10.142 1.00 92.31 100 PHE A CA 1
ATOM 807 C C . PHE A 1 100 ? 4.597 15.781 -10.721 1.00 92.31 100 PHE A C 1
ATOM 809 O O . PHE A 1 100 ? 4.208 16.653 -9.948 1.00 92.31 100 PHE A O 1
ATOM 816 N N . LEU A 1 101 ? 4.361 15.848 -12.039 1.00 91.25 101 LEU A N 1
ATOM 817 C CA . LEU A 1 101 ? 3.615 16.954 -12.658 1.00 91.25 101 LEU A CA 1
ATOM 818 C C . LEU A 1 101 ? 2.139 16.988 -12.235 1.00 91.25 101 LEU A C 1
ATOM 820 O O . LEU A 1 101 ? 1.604 18.067 -11.970 1.00 91.25 101 LEU A O 1
ATOM 824 N N . SER A 1 102 ? 1.473 15.830 -12.161 1.00 90.94 102 SER A N 1
ATOM 825 C CA . SER A 1 102 ? 0.075 15.763 -11.707 1.00 90.94 102 SER A CA 1
ATOM 826 C C . SER A 1 102 ? -0.060 16.068 -10.210 1.00 90.94 102 SER A C 1
ATOM 828 O O . SER A 1 102 ? -0.957 16.824 -9.832 1.00 90.94 102 SER A O 1
ATOM 830 N N . ALA A 1 103 ? 0.874 15.581 -9.383 1.00 91.62 103 ALA A N 1
ATOM 831 C CA . ALA A 1 103 ? 0.951 15.874 -7.950 1.00 91.62 103 ALA A CA 1
ATOM 832 C C . ALA A 1 103 ? 1.206 17.363 -7.664 1.00 91.62 103 ALA A C 1
ATOM 834 O O . ALA A 1 103 ? 0.509 17.963 -6.849 1.00 91.62 103 ALA A O 1
ATOM 835 N N . LEU A 1 104 ? 2.170 17.969 -8.366 1.00 90.94 104 LEU A N 1
ATOM 836 C CA . LEU A 1 104 ? 2.539 19.379 -8.215 1.00 90.94 104 LEU A CA 1
ATOM 837 C C . LEU A 1 104 ? 1.379 20.304 -8.601 1.00 90.94 104 LEU A C 1
ATOM 839 O O . LEU A 1 104 ? 1.105 21.291 -7.919 1.00 90.94 104 LEU A O 1
ATOM 843 N N . ARG A 1 105 ? 0.656 19.969 -9.677 1.00 87.88 105 ARG A N 1
ATOM 844 C CA . ARG A 1 105 ? -0.529 20.726 -10.090 1.00 87.88 105 ARG A CA 1
ATOM 845 C C . ARG A 1 105 ? -1.641 20.666 -9.044 1.00 87.88 105 ARG A C 1
ATOM 847 O O . ARG A 1 105 ? -2.251 21.693 -8.764 1.00 87.88 105 ARG A O 1
ATOM 854 N N . PHE A 1 106 ? -1.900 19.481 -8.492 1.00 89.00 106 PHE A N 1
ATOM 855 C CA . PHE A 1 106 ? -2.896 19.293 -7.439 1.00 89.00 106 PHE A CA 1
ATOM 856 C C . PHE A 1 106 ? -2.520 20.071 -6.167 1.00 89.00 106 PHE A C 1
ATOM 858 O O . PHE A 1 106 ? -3.352 20.768 -5.594 1.00 89.00 106 PHE A O 1
ATOM 865 N N . SER A 1 107 ? -1.252 20.025 -5.751 1.00 86.56 107 SER A N 1
ATOM 866 C CA . SER A 1 107 ? -0.829 20.607 -4.477 1.00 86.56 107 SER A CA 1
ATOM 867 C C . SER A 1 107 ? -0.678 22.134 -4.494 1.00 86.56 107 SER A C 1
ATOM 869 O O . SER A 1 107 ? -1.037 22.788 -3.516 1.00 86.56 107 SER A O 1
ATOM 871 N N . ILE A 1 108 ? -0.201 22.724 -5.598 1.00 84.25 108 ILE A N 1
ATOM 872 C CA . ILE A 1 108 ? -0.072 24.188 -5.750 1.00 84.25 108 ILE A CA 1
ATOM 873 C C . ILE A 1 108 ? -1.442 24.873 -5.731 1.00 84.25 108 ILE A C 1
ATOM 875 O O . ILE A 1 108 ? -1.592 25.959 -5.165 1.00 84.25 108 ILE A O 1
ATOM 879 N N . LEU A 1 109 ? -2.434 24.234 -6.348 1.00 79.31 109 LEU A N 1
ATOM 880 C CA . LEU A 1 109 ? -3.785 24.765 -6.451 1.00 79.31 109 LEU A CA 1
ATOM 881 C C . LEU A 1 109 ? -4.500 24.748 -5.095 1.00 79.31 109 LEU A C 1
ATOM 883 O O . LEU A 1 109 ? -5.062 25.763 -4.692 1.00 79.31 109 LEU A O 1
ATOM 887 N N . ALA A 1 110 ? -4.340 23.666 -4.334 1.00 74.69 110 ALA A N 1
ATOM 888 C CA . ALA A 1 110 ? -4.846 23.567 -2.969 1.00 74.69 110 ALA A CA 1
ATOM 889 C C . ALA A 1 110 ? -4.212 24.581 -1.992 1.00 74.69 110 ALA A C 1
ATOM 891 O O . ALA A 1 110 ? -4.825 24.937 -0.986 1.00 74.69 110 ALA A O 1
ATOM 892 N N . LEU A 1 111 ? -2.996 25.069 -2.274 1.00 75.75 111 LEU A N 1
ATOM 893 C CA . LEU A 1 111 ? -2.319 26.095 -1.467 1.00 75.75 111 LEU A CA 1
ATOM 894 C C . LEU A 1 111 ? -2.737 27.531 -1.834 1.00 75.75 111 LEU A C 1
ATOM 896 O O . LEU A 1 111 ? -2.519 28.454 -1.049 1.00 75.75 111 LEU A O 1
ATOM 900 N N . SER A 1 112 ? -3.325 27.724 -3.019 1.00 72.69 112 SER A N 1
ATOM 901 C CA . SER A 1 112 ? -3.676 29.033 -3.581 1.00 72.69 112 SER A CA 1
ATOM 902 C C . SER A 1 112 ? -5.193 29.171 -3.775 1.00 72.69 112 SER A C 1
ATOM 904 O O . SER A 1 112 ? -5.672 29.098 -4.908 1.00 72.69 112 SER A O 1
ATOM 906 N N . PRO A 1 113 ? -5.970 29.459 -2.711 1.00 62.66 113 PRO A N 1
ATOM 907 C CA . PRO A 1 113 ? -7.431 29.585 -2.794 1.00 62.66 113 PRO A CA 1
ATOM 908 C C . PRO A 1 113 ? -7.915 30.755 -3.675 1.00 62.66 113 PRO A C 1
ATOM 910 O O . PRO A 1 113 ? -9.100 30.847 -3.984 1.00 62.66 113 PRO A O 1
ATOM 913 N N . SER A 1 114 ? -7.017 31.651 -4.103 1.00 57.06 114 SER A N 1
ATOM 914 C CA . SER A 1 114 ? -7.329 32.765 -5.013 1.00 57.06 114 SER A CA 1
ATOM 915 C C . SER A 1 114 ? -7.563 32.347 -6.468 1.00 57.06 114 SER A C 1
ATOM 917 O O . SER A 1 114 ? -8.089 33.148 -7.244 1.00 57.06 114 SER A O 1
ATOM 919 N N . TYR A 1 115 ? -7.168 31.138 -6.878 1.00 61.81 115 TYR A N 1
ATOM 920 C CA . TYR A 1 115 ? -7.322 30.695 -8.263 1.00 61.81 115 TYR A CA 1
ATOM 921 C C . TYR A 1 115 ? -8.619 29.892 -8.428 1.00 61.81 115 TYR A C 1
ATOM 923 O O . TYR A 1 115 ? -8.749 28.798 -7.890 1.00 61.81 115 TYR A O 1
ATOM 931 N N . LYS A 1 116 ? -9.588 30.420 -9.190 1.00 58.09 116 LYS A N 1
ATOM 932 C CA . LYS A 1 116 ? -10.797 29.672 -9.580 1.00 58.09 116 LYS A CA 1
ATOM 933 C C . LYS A 1 116 ? -10.436 28.624 -10.633 1.00 58.09 116 LYS A C 1
ATOM 935 O O . LYS A 1 116 ? -10.540 28.876 -11.830 1.00 58.09 116 LYS A O 1
ATOM 940 N N . SER A 1 117 ? -9.987 27.464 -10.183 1.00 64.38 117 SER A N 1
ATOM 941 C CA . SER A 1 117 ? -9.919 26.254 -10.997 1.00 64.38 117 SER A CA 1
ATOM 942 C C . SER A 1 117 ? -11.286 25.577 -11.079 1.00 64.38 117 SER A C 1
ATOM 944 O O . SER A 1 117 ? -12.113 25.663 -10.168 1.00 64.38 117 SER A O 1
ATOM 946 N N . ASP A 1 118 ? -11.512 24.835 -12.161 1.00 73.12 118 ASP A N 1
ATOM 947 C CA . ASP A 1 118 ? -12.590 23.856 -12.194 1.00 73.12 118 ASP A CA 1
ATOM 948 C C . ASP A 1 118 ? -12.277 22.743 -11.187 1.00 73.12 118 ASP A C 1
ATOM 950 O O . ASP A 1 118 ? -11.358 21.947 -11.396 1.00 73.12 118 ASP A O 1
ATOM 954 N N . ILE A 1 119 ? -13.069 22.661 -10.114 1.00 70.44 119 ILE A N 1
ATOM 955 C CA . ILE A 1 119 ? -12.950 21.658 -9.038 1.00 70.44 119 ILE A CA 1
ATOM 956 C C . ILE A 1 119 ? -12.785 20.239 -9.612 1.00 70.44 119 ILE A C 1
ATOM 958 O O . ILE A 1 119 ? -11.965 19.451 -9.150 1.00 70.44 119 ILE A O 1
ATOM 962 N N . LEU A 1 120 ? -13.521 19.917 -10.680 1.00 70.62 120 LEU A N 1
ATOM 963 C CA . LEU A 1 120 ? -13.462 18.610 -11.339 1.00 70.62 120 LEU A CA 1
ATOM 964 C C . LEU A 1 120 ? -12.076 18.284 -11.913 1.00 70.62 120 LEU A C 1
ATOM 966 O O . LEU A 1 120 ? -11.647 17.134 -11.849 1.00 70.62 120 LEU A O 1
ATOM 970 N N . PHE A 1 121 ? -11.376 19.276 -12.463 1.00 77.19 121 PHE A N 1
ATOM 971 C CA . PHE A 1 121 ? -10.056 19.078 -13.060 1.00 77.19 121 PHE A CA 1
ATOM 972 C C . PHE A 1 121 ? -8.990 18.821 -11.987 1.00 77.19 121 PHE A C 1
ATOM 974 O O . PHE A 1 121 ? -8.079 18.015 -12.173 1.00 77.19 121 PHE A O 1
ATOM 981 N N . GLU A 1 122 ? -9.126 19.467 -10.832 1.00 78.31 122 GLU A N 1
ATOM 982 C CA . GLU A 1 122 ? -8.235 19.283 -9.688 1.00 78.31 122 GLU A CA 1
ATOM 983 C C . GLU A 1 122 ? -8.333 17.863 -9.121 1.00 78.31 122 GLU A C 1
ATOM 985 O O . GLU A 1 122 ? -7.315 17.184 -8.961 1.00 78.31 122 GLU A O 1
ATOM 990 N N . PHE A 1 123 ? -9.557 17.362 -8.933 1.00 79.81 123 PHE A N 1
ATOM 991 C CA . PHE A 1 123 ? -9.775 15.980 -8.508 1.00 79.81 123 PHE A CA 1
ATOM 992 C C . PHE A 1 123 ? -9.254 14.963 -9.530 1.00 79.81 123 PHE A C 1
ATOM 994 O O . PHE A 1 123 ? -8.671 13.956 -9.134 1.00 79.81 123 PHE A O 1
ATOM 1001 N N . GLN A 1 124 ? -9.386 15.227 -10.834 1.00 85.62 124 GLN A N 1
ATOM 1002 C CA . GLN A 1 124 ? -8.820 14.355 -11.870 1.00 85.62 124 GLN A CA 1
ATOM 1003 C C . GLN A 1 124 ? -7.293 14.248 -11.754 1.00 85.62 124 GLN A C 1
ATOM 1005 O O . GLN A 1 124 ? -6.758 13.138 -11.779 1.00 85.62 124 GLN A O 1
ATOM 1010 N N . CYS A 1 125 ? -6.591 15.371 -11.570 1.00 83.94 125 CYS A N 1
ATOM 1011 C CA . CYS A 1 125 ? -5.141 15.366 -11.357 1.00 83.94 125 CYS A CA 1
ATOM 1012 C C . CYS A 1 125 ? -4.744 14.640 -10.065 1.00 83.94 125 CYS A C 1
ATOM 1014 O O . CYS A 1 125 ? -3.781 13.872 -10.083 1.00 83.94 125 CYS A O 1
ATOM 1016 N N . GLY A 1 126 ? -5.509 14.815 -8.983 1.00 83.19 126 GLY A N 1
ATOM 1017 C CA . GLY A 1 126 ? -5.309 14.079 -7.732 1.00 83.19 126 GLY A CA 1
ATOM 1018 C C . GLY A 1 126 ? -5.463 12.563 -7.909 1.00 83.19 126 GLY A C 1
ATOM 1019 O O . GLY A 1 126 ? -4.604 11.795 -7.474 1.00 83.19 126 GLY A O 1
ATOM 1020 N N . CYS A 1 127 ? -6.503 12.113 -8.618 1.00 84.00 127 CYS A N 1
ATOM 1021 C CA . CYS A 1 127 ? -6.724 10.692 -8.905 1.00 84.00 127 CYS A CA 1
ATOM 1022 C C . CYS A 1 127 ? -5.621 10.090 -9.790 1.00 84.00 127 CYS A C 1
ATOM 1024 O O . CYS A 1 127 ? -5.152 8.985 -9.513 1.00 84.00 127 CYS A O 1
ATOM 1026 N N . ILE A 1 128 ? -5.185 10.814 -10.827 1.00 87.06 128 ILE A N 1
ATOM 1027 C CA . ILE A 1 128 ? -4.088 10.383 -11.706 1.00 87.06 128 ILE A CA 1
ATOM 1028 C C . ILE A 1 128 ? -2.781 10.266 -10.913 1.00 87.06 128 ILE A C 1
ATOM 1030 O O . ILE A 1 128 ? -2.090 9.252 -11.021 1.00 87.06 128 ILE A O 1
ATOM 1034 N N . SER A 1 129 ? -2.472 11.257 -10.072 1.00 88.06 129 SER A N 1
ATOM 1035 C CA . SER A 1 129 ? -1.293 11.233 -9.205 1.00 88.06 129 SER A CA 1
ATOM 1036 C C . SER A 1 129 ? -1.331 10.056 -8.233 1.00 88.06 129 SER A C 1
ATOM 1038 O O . SER A 1 129 ? -0.313 9.395 -8.042 1.00 88.06 129 SER A O 1
ATOM 1040 N N . LEU A 1 130 ? -2.483 9.772 -7.621 1.00 88.38 130 LEU A N 1
ATOM 1041 C CA . LEU A 1 130 ? -2.618 8.657 -6.685 1.00 88.38 130 LEU A CA 1
ATOM 1042 C C . LEU A 1 130 ? -2.389 7.314 -7.391 1.00 88.38 130 LEU A C 1
ATOM 1044 O O . LEU A 1 130 ? -1.618 6.488 -6.908 1.00 88.38 130 LEU A O 1
ATOM 1048 N N . PHE A 1 131 ? -3.010 7.110 -8.555 1.00 88.44 131 PHE A N 1
ATOM 1049 C CA . PHE A 1 131 ? -2.838 5.893 -9.349 1.00 88.44 131 PHE A CA 1
ATOM 1050 C C . PHE A 1 131 ? -1.378 5.685 -9.778 1.00 88.44 131 PHE A C 1
ATOM 1052 O O . PHE A 1 131 ? -0.819 4.604 -9.582 1.00 88.44 131 PHE A O 1
ATOM 1059 N N . LEU A 1 132 ? -0.737 6.728 -10.312 1.00 84.69 132 LEU A N 1
ATOM 1060 C CA . LEU A 1 132 ? 0.660 6.662 -10.739 1.00 84.69 132 LEU A CA 1
ATOM 1061 C C . LEU A 1 132 ? 1.623 6.465 -9.561 1.00 84.69 132 LEU A C 1
ATOM 1063 O O . LEU A 1 132 ? 2.644 5.808 -9.739 1.00 84.69 132 LEU A O 1
ATOM 1067 N N . ALA A 1 133 ? 1.311 6.975 -8.364 1.00 87.69 133 ALA A N 1
ATOM 1068 C CA . ALA A 1 133 ? 2.134 6.773 -7.170 1.00 87.69 133 ALA A CA 1
ATOM 1069 C C . ALA A 1 133 ? 2.174 5.297 -6.762 1.00 87.69 133 ALA A C 1
ATOM 1071 O O . ALA A 1 133 ? 3.252 4.739 -6.552 1.00 87.69 133 ALA A O 1
ATOM 1072 N N . TRP A 1 134 ? 1.005 4.652 -6.710 1.00 84.56 134 TRP A N 1
ATOM 1073 C CA . TRP A 1 134 ? 0.902 3.222 -6.418 1.00 84.56 134 TRP A CA 1
ATOM 1074 C C . TRP A 1 134 ? 1.567 2.363 -7.499 1.00 84.56 134 TRP A C 1
ATOM 1076 O O . TRP A 1 134 ? 2.259 1.398 -7.178 1.00 84.56 134 TRP A O 1
ATOM 1086 N N . LEU A 1 135 ? 1.423 2.735 -8.772 1.00 82.31 135 LEU A N 1
ATOM 1087 C CA . LEU A 1 135 ? 2.080 2.039 -9.879 1.00 82.31 135 LEU A CA 1
ATOM 1088 C C . LEU A 1 135 ? 3.610 2.199 -9.830 1.00 82.31 135 LEU A C 1
ATOM 1090 O O . LEU A 1 135 ? 4.338 1.225 -10.013 1.00 82.31 135 LEU A O 1
ATOM 1094 N N . ASN A 1 136 ? 4.109 3.397 -9.522 1.00 85.00 136 ASN A N 1
ATOM 1095 C CA . ASN A 1 136 ? 5.540 3.664 -9.372 1.00 85.00 136 ASN A CA 1
ATOM 1096 C C . ASN A 1 136 ? 6.143 2.905 -8.173 1.00 85.00 136 ASN A C 1
ATOM 1098 O O . ASN A 1 136 ? 7.252 2.382 -8.267 1.00 85.00 136 ASN A O 1
ATOM 1102 N N . LEU A 1 137 ? 5.392 2.769 -7.072 1.00 83.25 137 LEU A N 1
ATOM 1103 C CA . LEU A 1 137 ? 5.777 1.931 -5.932 1.00 83.25 137 LEU A CA 1
ATOM 1104 C C . LEU A 1 137 ? 5.918 0.456 -6.336 1.00 83.25 137 LEU A C 1
ATOM 1106 O O . LEU A 1 137 ? 6.881 -0.198 -5.943 1.00 83.25 137 LEU A O 1
ATOM 1110 N N . LEU A 1 138 ? 4.988 -0.066 -7.139 1.00 77.75 138 LEU A N 1
ATOM 1111 C CA . LEU A 1 138 ? 5.046 -1.446 -7.624 1.00 77.75 138 LEU A CA 1
ATOM 1112 C C . LEU A 1 138 ? 6.268 -1.677 -8.521 1.00 77.75 138 LEU A C 1
ATOM 1114 O O . LEU A 1 138 ? 6.968 -2.670 -8.343 1.00 77.75 138 LEU A O 1
ATOM 1118 N N . LEU A 1 139 ? 6.570 -0.750 -9.435 1.00 78.56 139 LEU A N 1
ATOM 1119 C CA . LEU A 1 139 ? 7.759 -0.822 -10.298 1.00 78.56 139 LEU A CA 1
ATOM 1120 C C . LEU A 1 139 ? 9.069 -0.725 -9.503 1.00 78.56 139 LEU A C 1
ATOM 1122 O O . LEU A 1 139 ? 10.050 -1.398 -9.829 1.00 78.56 139 LEU A O 1
ATOM 1126 N N . PHE A 1 140 ? 9.083 0.069 -8.431 1.00 77.56 140 PHE A N 1
ATOM 1127 C CA . PHE A 1 140 ? 10.205 0.122 -7.497 1.00 77.56 140 PHE A CA 1
ATOM 1128 C C . PHE A 1 140 ? 10.384 -1.207 -6.752 1.00 77.56 140 PHE A C 1
ATOM 1130 O O . PHE A 1 140 ? 11.491 -1.744 -6.716 1.00 77.56 140 PHE A O 1
ATOM 1137 N N . MET A 1 141 ? 9.297 -1.787 -6.235 1.00 73.06 141 MET A N 1
ATOM 1138 C CA . MET A 1 141 ? 9.324 -3.114 -5.610 1.00 73.06 141 MET A CA 1
ATOM 1139 C C . MET A 1 141 ? 9.781 -4.191 -6.596 1.00 73.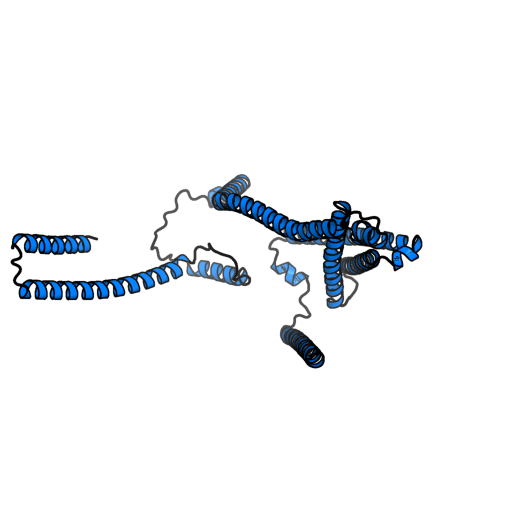06 141 MET A C 1
ATOM 1141 O O . MET A 1 141 ? 10.610 -5.023 -6.246 1.00 73.06 141 MET A O 1
ATOM 1145 N N . GLN A 1 142 ? 9.321 -4.147 -7.846 1.00 73.69 142 GLN A N 1
ATOM 1146 C CA . GLN A 1 142 ? 9.775 -5.051 -8.903 1.00 73.69 142 GLN A CA 1
ATOM 1147 C C . GLN A 1 142 ? 11.276 -4.902 -9.183 1.00 73.69 142 GLN A C 1
ATOM 1149 O O . GLN A 1 142 ? 11.963 -5.902 -9.368 1.00 73.69 142 GLN A O 1
ATOM 1154 N N . SER A 1 143 ? 11.797 -3.674 -9.179 1.00 70.25 143 SER A N 1
ATOM 1155 C CA . SER A 1 143 ? 13.227 -3.406 -9.377 1.00 70.25 143 SER A CA 1
ATOM 1156 C C . SER A 1 143 ? 14.068 -3.952 -8.219 1.00 70.25 143 SER A C 1
ATOM 1158 O O . SER A 1 143 ? 15.125 -4.535 -8.449 1.00 70.25 143 SER A O 1
ATOM 1160 N N . ILE A 1 144 ? 13.577 -3.839 -6.979 1.00 66.69 144 ILE A N 1
ATOM 1161 C CA . ILE A 1 144 ? 14.199 -4.468 -5.804 1.00 66.69 144 ILE A CA 1
ATOM 1162 C C . ILE A 1 144 ? 14.147 -5.991 -5.922 1.00 66.69 144 ILE A C 1
ATOM 1164 O O . ILE A 1 144 ? 15.149 -6.644 -5.664 1.00 66.69 144 ILE A O 1
ATOM 1168 N N . LEU A 1 145 ? 13.019 -6.563 -6.346 1.00 66.94 145 LEU A N 1
ATOM 1169 C CA . LEU A 1 145 ? 12.873 -8.007 -6.544 1.00 66.94 145 LEU A CA 1
ATOM 1170 C C . LEU A 1 145 ? 13.808 -8.533 -7.642 1.00 66.94 145 LEU A C 1
ATOM 1172 O O . LEU A 1 145 ? 14.390 -9.600 -7.477 1.00 66.94 145 LEU A O 1
ATOM 1176 N N . MET A 1 146 ? 14.009 -7.764 -8.715 1.00 61.84 146 MET A N 1
ATOM 1177 C CA . MET A 1 146 ? 14.979 -8.064 -9.773 1.00 61.84 146 MET A CA 1
ATOM 1178 C C . MET A 1 146 ? 16.430 -7.958 -9.273 1.00 61.84 146 MET A C 1
ATOM 1180 O O . MET A 1 146 ? 17.289 -8.715 -9.710 1.00 61.84 146 MET A O 1
ATOM 1184 N N . MET A 1 147 ? 16.707 -7.053 -8.330 1.00 52.50 147 MET A N 1
ATOM 1185 C CA . MET A 1 147 ? 18.022 -6.906 -7.693 1.00 52.50 147 MET A CA 1
ATOM 1186 C C . MET A 1 147 ? 18.273 -7.953 -6.587 1.00 52.50 147 MET A C 1
ATOM 1188 O O . MET A 1 147 ? 19.420 -8.294 -6.312 1.00 52.50 147 MET A O 1
ATOM 1192 N N . MET A 1 148 ? 17.213 -8.479 -5.962 1.00 55.56 148 MET A N 1
ATOM 1193 C CA . MET A 1 148 ? 17.239 -9.501 -4.902 1.00 55.56 148 MET A CA 1
ATOM 1194 C C . MET A 1 148 ? 17.363 -10.933 -5.459 1.00 55.56 148 MET A C 1
ATOM 1196 O O . MET A 1 148 ? 17.646 -11.869 -4.712 1.00 55.56 148 MET A O 1
ATOM 1200 N N . GLY A 1 149 ? 17.197 -11.105 -6.772 1.00 56.31 149 GLY A N 1
ATOM 1201 C CA . GLY A 1 149 ? 17.424 -12.354 -7.488 1.00 56.31 149 GLY A CA 1
ATOM 1202 C C . GLY A 1 149 ? 17.249 -12.157 -8.991 1.00 56.31 149 GLY A C 1
ATOM 1203 O O . GLY A 1 149 ? 16.249 -11.601 -9.443 1.00 56.31 149 GLY A O 1
ATOM 1204 N N . ASP A 1 150 ? 18.232 -12.622 -9.761 1.00 55.53 150 ASP A N 1
ATOM 1205 C CA . ASP A 1 150 ? 18.342 -12.371 -11.194 1.00 55.53 150 ASP A CA 1
ATOM 1206 C C . ASP A 1 150 ? 17.314 -13.178 -12.011 1.00 55.53 150 ASP A C 1
ATOM 1208 O O . ASP A 1 150 ? 17.595 -14.238 -12.572 1.00 55.53 150 ASP A O 1
ATOM 1212 N N . TRP A 1 151 ? 16.089 -12.657 -12.093 1.00 63.06 151 TRP A N 1
ATOM 1213 C CA . TRP A 1 151 ? 15.074 -13.100 -13.053 1.00 63.06 151 TRP A CA 1
ATOM 1214 C C . TRP A 1 151 ? 15.312 -12.518 -14.454 1.00 63.06 151 TRP A C 1
ATOM 1216 O O . TRP A 1 151 ? 14.367 -12.410 -15.243 1.00 63.06 151 TRP A O 1
ATOM 1226 N N . ASN A 1 152 ? 16.543 -12.139 -14.822 1.00 66.50 152 ASN A N 1
ATOM 1227 C CA . ASN A 1 152 ? 16.843 -11.778 -16.201 1.00 66.50 152 ASN A CA 1
ATOM 1228 C C . ASN A 1 152 ? 16.877 -13.038 -17.078 1.00 66.50 152 ASN A C 1
ATOM 1230 O O . ASN A 1 152 ? 17.927 -13.572 -17.446 1.00 66.50 152 ASN A O 1
ATOM 1234 N N . TYR A 1 153 ? 15.679 -13.519 -17.417 1.00 73.81 153 TYR A N 1
ATOM 1235 C CA . TYR A 1 153 ? 15.452 -14.667 -18.288 1.00 73.81 153 TYR A CA 1
ATOM 1236 C C . TYR A 1 153 ? 16.267 -14.560 -19.581 1.00 73.81 153 TYR A C 1
ATOM 1238 O O . TYR A 1 153 ? 16.819 -15.549 -20.066 1.00 73.81 153 TYR A O 1
ATOM 1246 N N . VAL A 1 154 ? 16.378 -13.344 -20.123 1.00 72.62 154 VAL A N 1
ATOM 1247 C CA . VAL A 1 154 ? 17.082 -13.090 -21.377 1.00 72.62 154 VAL A CA 1
ATOM 1248 C C . VAL A 1 154 ? 18.581 -13.330 -21.229 1.00 72.62 154 VAL A C 1
ATOM 1250 O O . VAL A 1 154 ? 19.185 -13.940 -22.107 1.00 72.62 154 VAL A O 1
ATOM 1253 N N . GLU A 1 155 ? 19.193 -12.890 -20.134 1.00 74.62 155 GLU A N 1
ATOM 1254 C CA . GLU A 1 155 ? 20.646 -12.968 -19.963 1.00 74.62 155 GLU A CA 1
ATOM 1255 C C . GLU A 1 155 ? 21.128 -14.314 -19.445 1.00 74.62 155 GLU A C 1
ATOM 1257 O O . GLU A 1 155 ? 22.137 -14.816 -19.938 1.00 74.62 155 GLU A O 1
ATOM 1262 N N . ASN A 1 156 ? 20.371 -14.931 -18.542 1.00 75.06 156 ASN A N 1
ATOM 1263 C CA . ASN A 1 156 ? 20.777 -16.175 -17.890 1.00 75.06 156 ASN A CA 1
ATOM 1264 C C . ASN A 1 156 ? 20.277 -17.435 -18.600 1.00 75.06 156 ASN A C 1
ATOM 1266 O O . ASN A 1 156 ? 20.904 -18.486 -18.486 1.00 75.06 156 ASN A O 1
ATOM 1270 N N . PHE A 1 157 ? 19.176 -17.351 -19.354 1.00 77.25 157 PHE A N 1
ATOM 1271 C CA . PHE A 1 157 ? 18.573 -18.523 -19.999 1.00 77.25 157 PHE A CA 1
ATOM 1272 C C . PHE A 1 157 ? 18.482 -18.372 -21.522 1.00 77.25 157 PHE A C 1
ATOM 1274 O O . PHE A 1 157 ? 18.912 -19.272 -22.242 1.00 77.25 157 PHE A O 1
ATOM 1281 N N . ALA A 1 158 ? 18.018 -17.232 -22.046 1.00 80.94 158 ALA A N 1
ATOM 1282 C CA . ALA A 1 158 ? 17.826 -17.064 -23.491 1.00 80.94 158 ALA A CA 1
ATOM 1283 C C . ALA A 1 158 ? 19.143 -16.878 -24.270 1.00 80.94 158 ALA A C 1
ATOM 1285 O O . ALA A 1 158 ? 19.349 -17.552 -25.281 1.00 80.94 158 ALA A O 1
ATOM 1286 N N . LYS A 1 159 ? 20.056 -16.005 -23.810 1.00 82.88 159 LYS A N 1
ATOM 1287 C CA . LYS A 1 159 ? 21.375 -15.801 -24.441 1.00 82.88 159 LYS A CA 1
ATOM 1288 C C . LYS A 1 159 ? 22.191 -17.109 -24.431 1.00 82.88 159 LYS A C 1
ATOM 1290 O O . LYS A 1 159 ? 22.634 -17.511 -25.506 1.00 82.88 159 LYS A O 1
ATOM 1295 N N . PRO A 1 160 ? 22.342 -17.839 -23.308 1.00 84.44 160 PRO A N 1
ATOM 1296 C CA . PRO A 1 160 ? 23.111 -19.084 -23.298 1.00 84.44 160 PRO A CA 1
ATOM 1297 C C . PRO A 1 160 ? 22.483 -20.221 -24.114 1.00 84.44 160 PRO A C 1
ATOM 1299 O O . PRO A 1 160 ? 23.209 -21.049 -24.668 1.00 84.44 160 PRO A O 1
ATOM 1302 N N . TYR A 1 161 ? 21.150 -20.249 -24.240 1.00 84.69 161 T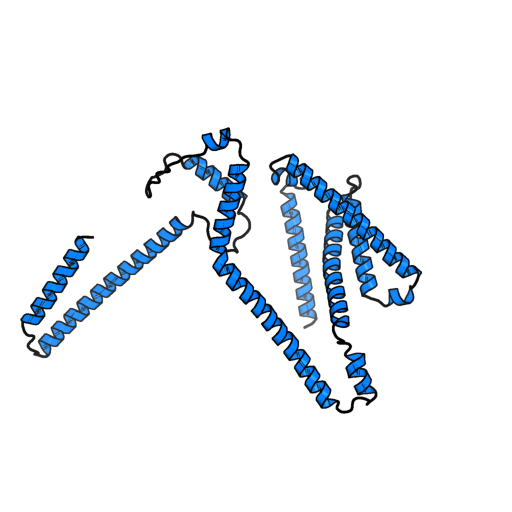YR A N 1
ATOM 1303 C CA . TYR A 1 161 ? 20.454 -21.173 -25.139 1.00 84.69 161 TYR A CA 1
ATOM 1304 C C . TYR A 1 161 ? 20.749 -20.860 -26.614 1.00 84.69 161 TYR A C 1
ATOM 1306 O O . TYR A 1 161 ? 21.089 -21.761 -27.381 1.00 84.69 161 TYR A O 1
ATOM 1314 N N . TYR A 1 162 ? 20.691 -19.582 -27.002 1.00 87.25 162 TYR A N 1
ATOM 1315 C CA . TYR A 1 162 ? 20.948 -19.146 -28.378 1.00 87.25 162 TYR A CA 1
ATOM 1316 C C . TYR A 1 162 ? 22.421 -19.314 -28.789 1.00 87.25 162 TYR A C 1
ATOM 1318 O O . TYR A 1 162 ? 22.709 -19.811 -29.877 1.00 87.25 162 TYR A O 1
ATOM 1326 N N . TYR A 1 163 ? 23.361 -18.970 -27.902 1.00 90.50 163 TYR A N 1
ATOM 1327 C CA . TYR A 1 163 ? 24.804 -19.126 -28.134 1.00 90.50 163 TYR A CA 1
ATOM 1328 C C . TYR A 1 163 ? 25.331 -20.543 -27.847 1.00 90.50 163 TYR A C 1
ATOM 1330 O O . TYR A 1 163 ? 26.539 -20.764 -27.906 1.00 90.50 163 TYR A O 1
ATOM 1338 N N . LYS A 1 164 ? 24.447 -21.510 -27.549 1.00 84.50 164 LYS A N 1
ATOM 1339 C CA . LYS A 1 164 ? 24.782 -22.913 -27.229 1.00 84.50 164 LYS A CA 1
ATOM 1340 C C . LYS A 1 164 ? 25.845 -23.079 -26.134 1.00 84.50 164 LYS A C 1
ATOM 1342 O O . LYS A 1 164 ? 26.558 -24.078 -26.103 1.00 84.50 164 LYS A O 1
ATOM 1347 N N . THR A 1 165 ? 25.948 -22.119 -25.220 1.00 86.69 165 THR A N 1
ATOM 1348 C CA . THR A 1 165 ? 26.851 -22.205 -24.065 1.00 86.69 165 THR A CA 1
ATOM 1349 C C . THR A 1 165 ? 26.222 -22.982 -22.907 1.00 86.69 165 THR A C 1
ATOM 1351 O O . THR A 1 165 ? 26.921 -23.369 -21.973 1.00 86.69 165 THR A O 1
ATOM 1354 N N . LEU A 1 166 ? 24.912 -23.255 -22.970 1.00 84.06 166 LEU A N 1
ATOM 1355 C CA . LEU A 1 166 ? 24.207 -24.068 -21.985 1.00 84.06 166 LEU A CA 1
ATOM 1356 C C . LEU A 1 166 ? 24.418 -25.571 -22.251 1.00 84.06 166 LEU A C 1
ATOM 1358 O O . LEU A 1 166 ? 23.940 -26.104 -23.250 1.00 84.06 166 LEU A O 1
ATOM 1362 N N . VAL A 1 167 ? 25.097 -26.262 -21.329 1.00 85.25 167 VAL A N 1
ATOM 1363 C CA . VAL A 1 167 ? 25.469 -27.686 -21.467 1.00 85.25 167 VAL A CA 1
ATOM 1364 C C . VAL A 1 167 ? 24.242 -28.615 -21.503 1.00 85.25 167 VAL A C 1
ATOM 1366 O O . VAL A 1 167 ? 24.230 -29.586 -22.255 1.00 85.25 167 VAL A O 1
ATOM 1369 N N . TYR A 1 168 ? 23.187 -28.303 -20.736 1.00 87.75 168 TYR A N 1
ATOM 1370 C CA . TYR A 1 168 ? 21.978 -29.136 -20.614 1.00 87.75 168 TYR A CA 1
ATOM 1371 C C . TYR A 1 168 ? 20.673 -28.325 -20.752 1.00 87.75 168 TYR A C 1
ATOM 1373 O O . TYR A 1 168 ? 19.970 -28.113 -19.763 1.00 87.75 168 TYR A O 1
ATOM 1381 N N . PRO A 1 169 ? 20.290 -27.896 -21.970 1.00 83.75 169 PRO A N 1
ATOM 1382 C CA . PRO A 1 169 ? 19.139 -27.015 -22.197 1.00 83.75 169 PRO A CA 1
ATOM 1383 C C . PRO A 1 169 ? 17.822 -27.568 -21.648 1.00 83.75 169 PRO A C 1
ATOM 1385 O O . PRO A 1 169 ? 17.141 -26.891 -20.883 1.00 83.75 169 PRO A O 1
ATOM 1388 N N . HIS A 1 170 ? 17.472 -28.812 -21.972 1.00 87.50 170 HIS A N 1
ATOM 1389 C CA . HIS A 1 170 ? 16.187 -29.386 -21.563 1.00 87.50 170 HIS A CA 1
ATOM 1390 C C . HIS A 1 170 ? 16.048 -29.527 -20.039 1.00 87.50 170 HIS A C 1
ATOM 1392 O O . HIS A 1 170 ? 14.983 -29.242 -19.496 1.00 87.50 170 HIS A O 1
ATOM 1398 N N . LEU A 1 171 ? 17.124 -29.910 -19.342 1.00 86.69 171 LEU A N 1
ATOM 1399 C CA . LEU A 1 171 ? 17.112 -30.057 -17.884 1.00 86.69 171 LEU A CA 1
ATOM 1400 C C . LEU A 1 171 ? 17.017 -28.701 -17.185 1.00 86.69 171 LEU A C 1
ATOM 1402 O O . LEU A 1 171 ? 16.208 -28.542 -16.274 1.00 86.69 171 LEU A O 1
ATOM 1406 N N . THR A 1 172 ? 17.784 -27.704 -17.634 1.00 84.12 172 THR A N 1
ATOM 1407 C CA . THR A 1 172 ? 17.744 -26.356 -17.055 1.00 84.12 172 THR A CA 1
ATOM 1408 C C . THR A 1 172 ? 16.365 -25.713 -17.207 1.00 84.12 172 THR A C 1
ATOM 1410 O O . THR A 1 172 ? 15.853 -25.154 -16.240 1.00 84.12 172 THR A O 1
ATOM 1413 N N . TYR A 1 173 ? 15.715 -25.849 -18.369 1.00 84.62 173 TYR A N 1
ATOM 1414 C CA . TYR A 1 173 ? 14.338 -25.374 -18.551 1.00 84.62 173 TYR A CA 1
ATOM 1415 C C . TYR A 1 173 ? 13.317 -26.170 -17.721 1.00 84.62 173 TYR A C 1
ATOM 1417 O O . TYR A 1 173 ? 12.358 -25.583 -17.223 1.00 84.62 173 TYR A O 1
ATOM 1425 N N . GLY A 1 174 ? 13.533 -27.474 -17.510 1.00 85.88 174 GLY A N 1
ATOM 1426 C CA . GLY A 1 174 ? 12.703 -28.295 -16.619 1.00 85.88 174 GLY A CA 1
ATOM 1427 C C . GLY A 1 174 ? 12.775 -27.854 -15.151 1.00 85.88 174 GLY A C 1
ATOM 1428 O O . GLY A 1 174 ? 11.740 -27.694 -14.496 1.00 85.88 174 GLY A O 1
ATOM 1429 N N . PHE A 1 175 ? 13.981 -27.583 -14.641 1.00 78.94 175 PHE A N 1
ATOM 1430 C CA . PHE A 1 175 ? 14.171 -27.024 -13.298 1.00 78.94 175 PHE A CA 1
ATOM 1431 C C . PHE A 1 175 ? 13.611 -25.603 -13.180 1.00 78.94 175 PHE A C 1
ATOM 1433 O O . PHE A 1 175 ? 12.956 -25.297 -12.185 1.00 78.94 175 PHE A O 1
ATOM 1440 N N . LEU A 1 176 ? 13.794 -24.762 -14.204 1.00 76.62 176 LEU A N 1
ATOM 1441 C CA . LEU A 1 176 ? 13.234 -23.409 -14.248 1.00 76.62 176 LEU A CA 1
ATOM 1442 C C . LEU A 1 176 ? 11.702 -23.432 -14.173 1.00 76.62 176 LEU A C 1
ATOM 1444 O O . LEU A 1 176 ? 11.124 -22.720 -13.359 1.00 76.62 176 LEU A O 1
ATOM 1448 N N . LEU A 1 177 ? 11.041 -24.275 -14.973 1.00 82.06 177 LEU A N 1
ATOM 1449 C CA . LEU A 1 177 ? 9.582 -24.414 -14.967 1.00 82.06 177 LEU A CA 1
ATOM 1450 C C . LEU A 1 177 ? 9.068 -24.864 -13.594 1.00 82.06 177 LEU A C 1
ATOM 1452 O O . LEU A 1 177 ? 8.114 -24.298 -13.061 1.00 82.06 177 LEU A O 1
ATOM 1456 N N . THR A 1 178 ? 9.737 -25.854 -13.006 1.00 81.00 178 THR A N 1
ATOM 1457 C CA . THR A 1 178 ? 9.411 -26.363 -11.670 1.00 81.00 178 THR A CA 1
ATOM 1458 C C . THR A 1 178 ? 9.557 -25.266 -10.615 1.00 81.00 178 THR A C 1
ATOM 1460 O O . THR A 1 178 ? 8.676 -25.094 -9.779 1.00 81.00 178 THR A O 1
ATOM 1463 N N . PHE A 1 179 ? 10.626 -24.472 -10.684 1.00 75.38 179 PHE A N 1
ATOM 1464 C CA . PHE A 1 179 ? 10.880 -23.363 -9.768 1.00 75.38 179 PHE A CA 1
ATOM 1465 C C . PHE A 1 179 ? 9.865 -22.219 -9.923 1.00 75.38 179 PHE A C 1
ATOM 1467 O O . PHE A 1 179 ? 9.341 -21.744 -8.918 1.00 75.38 179 PHE A O 1
ATOM 1474 N N . VAL A 1 180 ? 9.526 -21.826 -11.158 1.00 73.81 180 VAL A N 1
ATOM 1475 C CA . VAL A 1 180 ? 8.512 -20.793 -11.466 1.00 73.81 180 VAL A CA 1
ATOM 1476 C C . VAL A 1 180 ? 7.140 -21.159 -10.904 1.00 73.81 180 VAL A C 1
ATOM 1478 O O . VAL A 1 180 ? 6.405 -20.274 -10.482 1.00 73.81 180 VAL A O 1
ATOM 1481 N N . ILE A 1 181 ? 6.783 -22.443 -10.902 1.00 76.44 181 ILE A N 1
ATOM 1482 C CA . ILE A 1 181 ? 5.485 -22.908 -10.401 1.00 76.44 181 ILE A CA 1
ATOM 1483 C C . ILE A 1 181 ? 5.527 -23.111 -8.881 1.00 76.44 181 ILE A C 1
ATOM 1485 O O . ILE A 1 181 ? 4.626 -22.660 -8.175 1.00 76.44 181 ILE A O 1
ATOM 1489 N N . LEU A 1 182 ? 6.568 -23.761 -8.355 1.00 75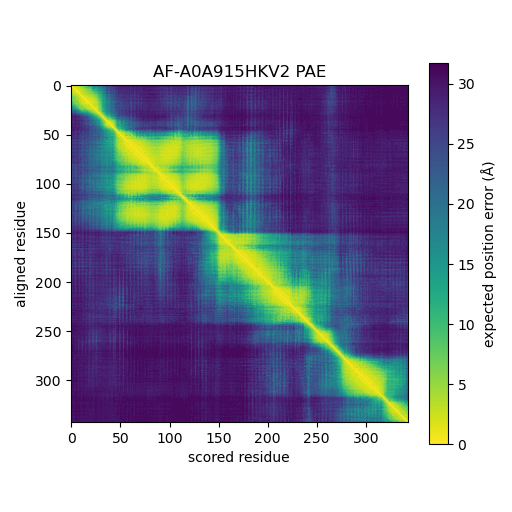.06 182 LEU A N 1
ATOM 1490 C CA . LEU A 1 182 ? 6.660 -24.070 -6.928 1.00 75.06 182 LEU A CA 1
ATOM 1491 C C . LEU A 1 182 ? 6.876 -22.827 -6.070 1.00 75.06 182 LEU A C 1
ATOM 1493 O O . LEU A 1 182 ? 6.265 -22.735 -5.010 1.00 75.06 182 LEU A O 1
ATOM 1497 N N . MET A 1 183 ? 7.707 -21.871 -6.498 1.00 72.88 183 MET A N 1
ATOM 1498 C CA . MET A 1 183 ? 8.032 -20.706 -5.671 1.00 72.88 183 MET A CA 1
ATOM 1499 C C . MET A 1 183 ? 6.794 -19.875 -5.315 1.00 72.88 183 MET A C 1
ATOM 1501 O O . MET A 1 183 ? 6.562 -19.694 -4.126 1.00 72.88 183 MET A O 1
ATOM 1505 N N . PRO A 1 184 ? 5.940 -19.430 -6.254 1.00 77.25 184 PRO A N 1
ATOM 1506 C CA . PRO A 1 184 ? 4.741 -18.668 -5.912 1.00 77.25 184 PRO A CA 1
ATOM 1507 C C . PRO A 1 184 ? 3.747 -19.464 -5.065 1.00 77.25 184 PRO A C 1
ATOM 1509 O O . PRO A 1 184 ? 3.165 -18.911 -4.139 1.00 77.25 184 PRO A O 1
ATOM 1512 N N . ILE A 1 185 ? 3.569 -20.760 -5.334 1.00 77.69 185 ILE A N 1
ATOM 1513 C CA . ILE A 1 185 ? 2.624 -21.597 -4.582 1.00 77.69 185 ILE A CA 1
ATOM 1514 C C . ILE A 1 185 ? 3.115 -21.793 -3.145 1.00 77.69 185 ILE A C 1
ATOM 1516 O O . ILE A 1 185 ? 2.364 -21.562 -2.201 1.00 77.69 185 ILE A O 1
ATOM 1520 N N . LEU A 1 186 ? 4.381 -22.172 -2.959 1.00 78.38 186 LEU A N 1
ATOM 1521 C CA . LEU A 1 186 ? 4.973 -22.347 -1.632 1.00 78.38 186 LEU A CA 1
ATOM 1522 C C . LEU A 1 186 ? 5.041 -21.023 -0.876 1.00 78.38 186 LEU A C 1
ATOM 1524 O O . LEU A 1 186 ? 4.716 -20.982 0.304 1.00 78.38 186 LEU A O 1
ATOM 1528 N N . PHE A 1 187 ? 5.423 -19.941 -1.551 1.00 77.00 187 PHE A N 1
ATOM 1529 C CA . PHE A 1 187 ? 5.587 -18.632 -0.935 1.00 77.00 187 PHE A CA 1
ATOM 1530 C C . PHE A 1 187 ? 4.251 -18.043 -0.488 1.00 77.00 187 PHE A C 1
ATOM 1532 O O . PHE A 1 187 ? 4.129 -17.621 0.657 1.00 77.00 187 PHE A O 1
ATOM 1539 N N . ILE A 1 188 ? 3.221 -18.077 -1.338 1.00 83.88 188 ILE A N 1
ATOM 1540 C CA . ILE A 1 188 ? 1.886 -17.598 -0.964 1.00 83.88 188 ILE A CA 1
ATOM 1541 C C . ILE A 1 188 ? 1.288 -18.472 0.142 1.00 83.88 188 ILE A C 1
ATOM 1543 O O . ILE A 1 188 ? 0.770 -17.936 1.118 1.00 83.88 188 ILE A O 1
ATOM 1547 N N . ASN A 1 189 ? 1.422 -19.798 0.058 1.00 82.12 189 ASN A N 1
ATOM 1548 C CA . ASN A 1 189 ? 0.896 -20.692 1.091 1.00 82.12 189 ASN A CA 1
ATOM 1549 C C . ASN A 1 189 ? 1.636 -20.542 2.430 1.00 82.12 189 ASN A C 1
ATOM 1551 O O . ASN A 1 189 ? 1.005 -20.618 3.483 1.00 82.12 189 ASN A O 1
ATOM 1555 N N . LEU A 1 190 ? 2.945 -20.280 2.411 1.00 82.75 190 LEU A N 1
ATOM 1556 C CA . LEU A 1 190 ? 3.733 -20.007 3.613 1.00 82.75 190 LEU A CA 1
ATOM 1557 C C . LEU A 1 190 ? 3.361 -18.656 4.230 1.00 82.75 190 LEU A C 1
ATOM 1559 O O . LEU A 1 190 ? 3.138 -18.578 5.434 1.00 82.75 190 LEU A O 1
ATOM 1563 N N . LEU A 1 191 ? 3.270 -17.598 3.421 1.00 84.69 191 LEU A N 1
ATOM 1564 C CA . LEU A 1 191 ? 2.929 -16.261 3.906 1.00 84.69 191 LEU A CA 1
ATOM 1565 C C . LEU A 1 191 ? 1.508 -16.203 4.467 1.00 84.69 191 LEU A C 1
ATOM 1567 O O . LEU A 1 191 ? 1.292 -15.594 5.512 1.00 84.69 191 LEU A O 1
ATOM 1571 N N . ILE A 1 192 ? 0.552 -16.869 3.813 1.00 91.75 192 ILE A N 1
ATOM 1572 C CA . ILE A 1 192 ? -0.809 -17.006 4.337 1.00 91.75 192 ILE A CA 1
ATOM 1573 C C . ILE A 1 192 ? -0.796 -17.859 5.608 1.00 91.75 192 ILE A C 1
ATOM 1575 O O . ILE A 1 192 ? -1.452 -17.492 6.575 1.00 91.75 192 ILE A O 1
ATOM 1579 N N . GLY A 1 193 ? -0.028 -18.952 5.649 1.00 91.06 193 GLY A N 1
ATOM 1580 C CA . GLY A 1 193 ? 0.097 -19.800 6.836 1.00 91.06 193 GLY A CA 1
ATOM 1581 C C . GLY A 1 193 ? 0.654 -19.058 8.055 1.00 91.06 193 GLY A C 1
ATOM 1582 O O . GLY A 1 193 ? 0.123 -19.207 9.152 1.00 91.06 193 GLY A O 1
ATOM 1583 N N . LEU A 1 194 ? 1.665 -18.207 7.861 1.00 90.69 194 LEU A N 1
ATOM 1584 C CA . LEU A 1 194 ? 2.212 -17.348 8.915 1.00 90.69 194 LEU A CA 1
ATOM 1585 C C . LEU A 1 194 ? 1.205 -16.279 9.348 1.00 90.69 194 LEU A C 1
ATOM 1587 O O . LEU A 1 194 ? 0.952 -16.131 10.538 1.00 90.69 194 LEU A O 1
ATOM 1591 N N . ALA A 1 195 ? 0.563 -15.600 8.394 1.00 92.25 195 ALA A N 1
ATOM 1592 C CA . ALA A 1 195 ? -0.447 -14.591 8.700 1.00 92.25 195 ALA A CA 1
ATOM 1593 C C . ALA A 1 195 ? -1.655 -15.181 9.448 1.00 92.25 195 ALA A C 1
ATOM 1595 O O . ALA A 1 195 ? -2.165 -14.564 10.377 1.00 92.25 195 ALA A O 1
ATOM 1596 N N . VAL A 1 196 ? -2.109 -16.383 9.079 1.00 90.75 196 VAL A N 1
ATOM 1597 C CA . VAL A 1 196 ? -3.209 -17.083 9.762 1.00 90.75 196 VAL A CA 1
ATOM 1598 C C . VAL A 1 196 ? -2.781 -17.562 11.150 1.00 90.75 196 VAL A C 1
ATOM 1600 O O . VAL A 1 196 ? -3.572 -17.449 12.084 1.00 90.75 196 VAL A O 1
ATOM 1603 N N . GLY A 1 197 ? -1.538 -18.026 11.312 1.00 89.19 197 GLY A N 1
ATOM 1604 C CA . GLY A 1 197 ? -0.975 -18.358 12.624 1.00 89.19 197 GLY A CA 1
ATOM 1605 C C . GLY A 1 197 ? -0.919 -17.148 13.561 1.00 89.19 197 GLY A C 1
ATOM 1606 O O . GLY A 1 197 ? -1.345 -17.236 14.713 1.00 89.19 197 GLY A O 1
ATOM 1607 N N . ASP A 1 198 ? -0.491 -15.993 13.047 1.00 92.75 198 ASP A N 1
ATOM 1608 C CA . ASP A 1 198 ? -0.491 -14.730 13.791 1.00 92.75 198 ASP A CA 1
ATOM 1609 C C . ASP A 1 198 ? -1.923 -14.280 14.140 1.00 92.75 198 ASP A C 1
ATOM 1611 O O . ASP A 1 198 ? -2.189 -13.838 15.262 1.00 92.75 198 ASP A O 1
ATOM 1615 N N . ILE A 1 199 ? -2.874 -14.439 13.211 1.00 88.25 199 ILE A N 1
ATOM 1616 C CA . ILE A 1 199 ? -4.289 -14.105 13.432 1.00 88.25 199 ILE A CA 1
ATOM 1617 C C . ILE A 1 199 ? -4.921 -15.006 14.499 1.00 88.25 199 ILE A C 1
ATOM 1619 O O . ILE A 1 199 ? -5.689 -14.500 15.315 1.00 88.25 199 ILE A O 1
ATOM 1623 N N . GLU A 1 200 ? -4.612 -16.304 14.542 1.00 89.62 200 GLU A N 1
ATOM 1624 C CA . GLU A 1 200 ? -5.185 -17.227 15.532 1.00 89.62 200 GLU A CA 1
ATOM 1625 C C . GLU A 1 200 ? -4.808 -16.823 16.966 1.00 89.62 200 GLU A C 1
ATOM 1627 O O . GLU A 1 200 ? -5.662 -16.799 17.858 1.00 89.62 200 GLU A O 1
ATOM 1632 N N . ILE A 1 201 ? -3.542 -16.456 17.185 1.00 86.44 201 ILE A N 1
ATOM 1633 C CA . ILE A 1 201 ? -3.047 -15.997 18.490 1.00 86.44 201 ILE A CA 1
ATOM 1634 C C . ILE A 1 201 ? -3.734 -14.681 18.875 1.00 86.44 201 ILE A C 1
ATOM 1636 O O . ILE A 1 201 ? -4.267 -14.551 19.979 1.00 86.44 201 ILE A O 1
ATOM 1640 N N . VAL A 1 202 ? -3.806 -13.724 17.943 1.00 84.88 202 VAL A N 1
ATOM 1641 C CA . VAL A 1 202 ? -4.478 -12.437 18.174 1.00 84.88 202 VAL A CA 1
ATOM 1642 C C . VAL A 1 202 ? -5.971 -12.625 18.444 1.00 84.88 202 VAL A C 1
ATOM 1644 O O . VAL A 1 202 ? -6.514 -11.933 19.302 1.00 84.88 202 VAL A O 1
ATOM 1647 N N . GLN A 1 203 ? -6.643 -13.560 17.769 1.00 86.06 203 GLN A N 1
ATOM 1648 C CA . GLN A 1 203 ? -8.072 -13.814 17.946 1.00 86.06 203 GLN A CA 1
ATOM 1649 C C . GLN A 1 203 ? -8.387 -14.432 19.314 1.00 86.06 203 GLN A C 1
ATOM 1651 O O . GLN A 1 203 ? -9.365 -14.018 19.943 1.00 86.06 203 GLN A O 1
ATOM 1656 N N . LYS A 1 204 ? -7.564 -15.375 19.797 1.00 84.19 204 LYS A N 1
ATOM 1657 C CA . LYS A 1 204 ? -7.731 -15.991 21.128 1.00 84.19 204 LYS A CA 1
ATOM 1658 C C . LYS A 1 204 ? -7.623 -14.957 22.251 1.00 84.19 204 LYS A C 1
ATOM 1660 O O . LYS A 1 204 ? -8.415 -14.995 23.191 1.00 84.19 204 LYS A O 1
ATOM 1665 N N . ASP A 1 205 ? -6.729 -13.983 22.090 1.00 87.94 205 ASP A N 1
ATOM 1666 C CA . ASP A 1 205 ? -6.487 -12.941 23.092 1.00 87.94 205 ASP A CA 1
ATOM 1667 C C . ASP A 1 205 ? -7.300 -11.653 22.865 1.00 87.94 205 ASP A C 1
ATOM 1669 O O . ASP A 1 205 ? -7.323 -10.772 23.729 1.00 87.94 205 ASP A O 1
ATOM 1673 N N . ALA A 1 206 ? -7.995 -11.507 21.732 1.00 87.75 206 ALA A N 1
ATOM 1674 C CA . ALA A 1 206 ? -8.647 -10.256 21.334 1.00 87.75 206 ALA A CA 1
ATOM 1675 C C . ALA A 1 206 ? -9.728 -9.791 22.318 1.00 87.75 206 ALA A C 1
ATOM 1677 O O . ALA A 1 206 ? -9.832 -8.595 22.601 1.00 87.75 206 ALA A O 1
ATOM 1678 N N . SER A 1 207 ? -10.537 -10.712 22.850 1.00 85.00 207 SER A N 1
ATOM 1679 C CA . SER A 1 207 ? -11.625 -10.378 23.780 1.00 85.00 207 SER A CA 1
ATOM 1680 C C . SER A 1 207 ? -11.081 -9.842 25.108 1.00 85.00 207 SER A C 1
ATOM 1682 O O . SER A 1 207 ? -11.542 -8.803 25.593 1.00 85.00 207 SER A O 1
ATOM 1684 N N . LEU A 1 208 ? -10.043 -10.492 25.641 1.00 91.00 208 LEU A N 1
ATOM 1685 C CA . LEU A 1 208 ? -9.325 -10.061 26.837 1.00 91.00 208 LEU A CA 1
ATOM 1686 C C . LEU A 1 208 ? -8.600 -8.735 26.586 1.00 91.00 208 LEU A C 1
ATOM 1688 O O . LEU A 1 208 ? -8.716 -7.811 27.387 1.00 91.00 208 LEU A O 1
ATOM 1692 N N . LYS A 1 209 ? -7.905 -8.602 25.450 1.00 91.06 209 LYS A N 1
ATOM 1693 C CA . LYS A 1 209 ? -7.180 -7.381 25.080 1.00 91.06 209 LYS A CA 1
ATOM 1694 C C . LYS A 1 209 ? -8.116 -6.189 24.894 1.00 91.06 209 LYS A C 1
ATOM 1696 O O . LYS A 1 209 ? -7.776 -5.086 25.315 1.00 91.06 209 LYS A O 1
ATOM 1701 N N . ARG A 1 210 ? -9.316 -6.403 24.342 1.00 90.69 210 ARG A N 1
ATOM 1702 C CA . ARG A 1 210 ? -10.366 -5.377 24.242 1.00 90.69 210 ARG A CA 1
ATOM 1703 C C . ARG A 1 210 ? -10.821 -4.908 25.622 1.00 90.69 210 ARG A C 1
ATOM 1705 O O . ARG A 1 210 ? -10.910 -3.705 25.851 1.00 90.69 210 ARG A O 1
ATOM 1712 N N . LEU A 1 211 ? -11.079 -5.837 26.545 1.00 92.31 211 LEU A N 1
ATOM 1713 C CA . LEU A 1 211 ? -11.484 -5.496 27.910 1.00 92.31 211 LEU A CA 1
ATOM 1714 C C . LEU A 1 211 ? -10.355 -4.785 28.668 1.00 92.31 211 LEU A C 1
ATOM 1716 O O . LEU A 1 211 ? -10.595 -3.764 29.303 1.00 92.31 211 LEU A O 1
ATOM 1720 N N . ALA A 1 212 ? -9.122 -5.277 28.548 1.00 93.50 212 ALA A N 1
ATOM 1721 C CA . ALA A 1 212 ? -7.945 -4.665 29.154 1.00 93.50 212 ALA A CA 1
ATOM 1722 C C . ALA A 1 212 ? -7.734 -3.231 28.651 1.00 93.50 212 ALA A C 1
ATOM 1724 O O . ALA A 1 212 ? -7.517 -2.330 29.455 1.00 93.50 212 ALA A O 1
ATOM 1725 N N . MET A 1 213 ? -7.878 -2.997 27.342 1.00 93.19 213 MET A N 1
ATOM 1726 C CA . MET A 1 213 ? -7.802 -1.660 26.750 1.00 93.19 213 MET A CA 1
ATOM 1727 C C . MET A 1 213 ? -8.911 -0.741 27.274 1.00 93.19 213 MET A C 1
ATOM 1729 O O . MET A 1 213 ? -8.643 0.413 27.592 1.00 93.19 213 MET A O 1
ATOM 1733 N N . GLN A 1 214 ? -10.141 -1.246 27.416 1.00 93.88 214 GLN A N 1
ATOM 1734 C CA . GLN A 1 214 ? -11.248 -0.477 27.987 1.00 93.88 214 GLN A CA 1
ATOM 1735 C C . GLN A 1 214 ? -10.984 -0.108 29.453 1.00 93.88 214 GLN A C 1
ATOM 1737 O O . GLN A 1 214 ? -11.222 1.032 29.851 1.00 93.88 214 GLN A O 1
ATOM 1742 N N . VAL A 1 215 ? -10.481 -1.049 30.252 1.00 93.75 215 VAL A N 1
ATOM 1743 C CA . VAL A 1 215 ? -10.123 -0.803 31.654 1.00 93.75 215 VAL A CA 1
ATOM 1744 C C . VAL A 1 215 ? -8.999 0.223 31.735 1.00 93.75 215 VAL A C 1
ATOM 1746 O O . VAL A 1 215 ? -9.156 1.220 32.432 1.00 93.75 215 VAL A O 1
ATOM 1749 N N . GLN A 1 216 ? -7.923 0.043 30.968 1.00 95.44 216 GLN A N 1
ATOM 1750 C CA . GLN A 1 216 ? -6.813 0.992 30.915 1.00 95.44 216 GLN A CA 1
ATOM 1751 C C . GLN A 1 216 ? -7.297 2.391 30.519 1.00 95.44 216 GLN A C 1
ATOM 1753 O O . GLN A 1 216 ? -6.957 3.366 31.185 1.00 95.44 216 GLN A O 1
ATOM 1758 N N . TYR A 1 217 ? -8.143 2.492 29.491 1.00 95.69 217 TYR A N 1
ATOM 1759 C CA . TYR A 1 217 ? -8.707 3.763 29.052 1.00 95.69 217 TYR A CA 1
ATOM 1760 C C . TYR A 1 217 ? -9.566 4.418 30.141 1.00 95.69 217 TYR A C 1
ATOM 1762 O O . TYR A 1 217 ? -9.422 5.611 30.401 1.00 95.69 217 TYR A O 1
ATOM 1770 N N . HIS A 1 218 ? -10.431 3.656 30.819 1.00 90.31 218 HIS A N 1
ATOM 1771 C CA . HIS A 1 218 ? -11.229 4.185 31.925 1.00 90.31 218 HIS A CA 1
ATOM 1772 C C . HIS A 1 218 ? -10.364 4.622 33.110 1.00 90.31 218 HIS A C 1
ATOM 1774 O O . HIS A 1 218 ? -10.646 5.671 33.681 1.00 90.31 218 HIS A O 1
ATOM 1780 N N . THR A 1 219 ? -9.299 3.890 33.443 1.00 91.94 219 THR A N 1
ATOM 1781 C CA . THR A 1 219 ? -8.359 4.262 34.510 1.00 91.94 219 THR A CA 1
ATOM 1782 C C . THR A 1 219 ? -7.564 5.519 34.154 1.00 91.94 219 THR A C 1
ATOM 1784 O O . THR A 1 219 ? -7.414 6.414 34.984 1.00 91.94 219 THR A O 1
ATOM 1787 N N . GLU A 1 220 ? -7.080 5.639 32.917 1.00 93.00 220 GLU A N 1
ATOM 1788 C CA . GLU A 1 220 ? -6.399 6.850 32.446 1.00 93.00 220 GLU A CA 1
ATOM 1789 C C . GLU A 1 220 ? -7.338 8.063 32.437 1.00 93.00 220 GLU A C 1
ATOM 1791 O O . GLU A 1 220 ? -6.943 9.157 32.853 1.00 93.00 220 GLU A O 1
ATOM 1796 N N . LEU A 1 221 ? -8.590 7.872 32.013 1.00 88.75 221 LEU A N 1
ATOM 1797 C CA . LEU A 1 221 ? -9.620 8.907 32.038 1.00 88.75 221 LEU A CA 1
ATOM 1798 C C . LEU A 1 221 ? -9.960 9.324 33.475 1.00 88.75 221 LEU A C 1
ATOM 1800 O O . LEU A 1 221 ? -10.082 10.516 33.755 1.00 88.75 221 LEU A O 1
ATOM 1804 N N . GLU A 1 222 ? -10.096 8.361 34.386 1.00 88.44 222 GLU A N 1
ATOM 1805 C CA . GLU A 1 222 ? -10.360 8.605 35.804 1.00 88.44 222 GLU A CA 1
ATOM 1806 C C . GLU A 1 222 ? -9.234 9.432 36.432 1.00 88.44 222 GLU A C 1
ATOM 1808 O O . GLU A 1 222 ? -9.503 10.465 37.043 1.00 88.44 222 GLU A O 1
ATOM 1813 N N . ASN A 1 223 ? -7.977 9.060 36.180 1.00 88.38 223 ASN A N 1
ATOM 1814 C CA . ASN A 1 223 ? -6.802 9.765 36.697 1.00 88.38 223 ASN A CA 1
ATOM 1815 C C . ASN A 1 223 ? -6.663 11.201 36.163 1.00 88.38 223 ASN A C 1
ATOM 1817 O O . ASN A 1 223 ? -6.084 12.055 36.835 1.00 88.38 223 ASN A O 1
ATOM 1821 N N . ARG A 1 224 ? -7.172 11.484 34.956 1.00 87.50 224 ARG A N 1
ATOM 1822 C CA . ARG A 1 224 ? -7.134 12.827 34.352 1.00 87.50 224 ARG A CA 1
ATOM 1823 C C . ARG A 1 224 ? -8.375 13.673 34.650 1.00 87.50 224 ARG A C 1
ATOM 1825 O O . ARG A 1 224 ? -8.353 14.875 34.383 1.00 87.50 224 ARG A O 1
ATOM 1832 N N . MET A 1 225 ? -9.453 13.094 35.183 1.00 86.62 225 MET A N 1
ATOM 1833 C CA . MET A 1 225 ? -10.684 13.839 35.450 1.00 86.62 225 MET A CA 1
ATOM 1834 C C . MET A 1 225 ? -10.636 14.598 36.788 1.00 86.62 225 MET A C 1
ATOM 1836 O O . MET A 1 225 ? -10.252 14.046 37.816 1.00 86.62 225 MET A O 1
ATOM 1840 N N . PRO A 1 226 ? -11.097 15.863 36.833 1.00 85.38 226 PRO A N 1
ATOM 1841 C CA . PRO A 1 226 ? -11.137 16.630 38.072 1.00 85.38 226 PRO A CA 1
ATOM 1842 C C . PRO A 1 226 ? -12.146 16.043 39.071 1.00 85.38 226 PRO A C 1
ATOM 1844 O O . PRO A 1 226 ? -13.293 15.742 38.728 1.00 85.38 226 PRO A O 1
ATOM 1847 N N . ASN A 1 227 ? -11.754 15.991 40.349 1.00 83.06 227 ASN A N 1
ATOM 1848 C CA . ASN A 1 227 ? -12.499 15.364 41.456 1.00 83.06 227 ASN A CA 1
ATOM 1849 C C . ASN A 1 227 ? -13.977 15.787 41.583 1.00 83.06 227 ASN A C 1
ATOM 1851 O O . ASN A 1 227 ? -14.791 15.037 42.122 1.00 83.06 227 ASN A O 1
ATOM 1855 N N . ARG A 1 228 ? -14.355 16.979 41.099 1.00 84.69 228 ARG A N 1
ATOM 1856 C CA . ARG A 1 228 ? -15.754 17.443 41.101 1.00 84.69 228 ARG A CA 1
ATOM 1857 C C . ARG A 1 228 ? -16.654 16.632 40.160 1.00 84.69 228 ARG A C 1
ATOM 1859 O O . ARG A 1 228 ? -17.806 16.390 40.507 1.00 84.69 228 ARG A O 1
ATOM 1866 N N . LEU A 1 229 ? -16.150 16.212 38.998 1.00 82.00 229 LEU A N 1
ATOM 1867 C CA . LEU A 1 229 ? -16.901 15.393 38.038 1.00 82.00 229 LEU A CA 1
ATOM 1868 C C . LEU A 1 229 ? -16.980 13.945 38.513 1.00 82.00 229 LEU A C 1
ATOM 1870 O O . LEU A 1 229 ? -18.061 13.363 38.526 1.00 82.00 229 LEU A O 1
ATOM 1874 N N . LEU A 1 230 ? -15.856 13.413 38.988 1.00 84.81 230 LEU A N 1
ATOM 1875 C CA . LEU A 1 230 ? -15.759 12.065 39.543 1.00 84.81 230 LEU A CA 1
ATOM 1876 C C . LEU A 1 230 ? -16.782 11.852 40.666 1.00 84.81 230 LEU A C 1
ATOM 1878 O O . LEU A 1 230 ? -17.609 10.949 40.589 1.00 84.81 230 LEU A O 1
ATOM 1882 N N . ARG A 1 231 ? -16.844 12.775 41.636 1.00 81.88 231 ARG A N 1
ATOM 1883 C CA . ARG A 1 231 ? -17.834 12.728 42.727 1.00 81.88 231 ARG A CA 1
ATOM 1884 C C . ARG A 1 231 ? -19.285 12.868 42.264 1.00 81.88 231 ARG A C 1
ATOM 1886 O O . ARG A 1 231 ? -20.179 12.370 42.937 1.00 81.88 231 ARG A O 1
ATOM 1893 N N . ARG A 1 232 ? -19.542 13.562 41.152 1.00 81.56 232 ARG A N 1
ATOM 1894 C CA . ARG A 1 232 ? -20.903 13.774 40.635 1.00 81.56 232 ARG A CA 1
ATOM 1895 C C . ARG A 1 232 ? -21.433 12.562 39.866 1.00 81.56 232 ARG A C 1
ATOM 1897 O O . ARG A 1 232 ? -22.642 12.344 39.859 1.00 81.56 232 ARG A O 1
ATOM 1904 N N . PHE A 1 233 ? -20.554 11.796 39.219 1.00 79.75 233 PHE A N 1
ATOM 1905 C CA . PHE A 1 233 ? -20.932 10.672 38.356 1.00 79.75 233 PHE A CA 1
ATOM 1906 C C . PHE A 1 233 ? -20.662 9.284 38.959 1.00 79.75 233 PHE A C 1
ATOM 1908 O O . PHE A 1 233 ? -21.272 8.314 38.512 1.00 79.75 233 PHE A O 1
ATOM 1915 N N . GLN A 1 234 ? -19.813 9.168 39.982 1.00 82.06 234 GLN A N 1
ATOM 1916 C CA . GLN A 1 234 ? -19.521 7.897 40.646 1.00 82.06 234 GLN A CA 1
ATOM 1917 C C . GLN A 1 234 ? -20.713 7.440 41.502 1.00 82.06 234 GLN A C 1
ATOM 1919 O O . GLN A 1 234 ? -21.040 8.038 42.526 1.00 82.06 234 GLN A O 1
ATOM 1924 N N . LYS A 1 235 ? -21.361 6.347 41.091 1.00 82.00 235 LYS A N 1
ATOM 1925 C CA . LYS A 1 235 ? -22.388 5.640 41.869 1.00 82.00 235 LYS A CA 1
ATOM 1926 C C . LYS A 1 235 ? -21.820 4.287 42.290 1.00 82.00 235 LYS A C 1
ATOM 1928 O O . LYS A 1 235 ? -21.313 3.564 41.441 1.00 82.00 235 LYS A O 1
ATOM 1933 N N . LYS A 1 236 ? -21.881 3.960 43.584 1.00 80.31 236 LYS A N 1
ATOM 1934 C CA . LYS A 1 236 ? -21.301 2.716 44.133 1.00 80.31 236 LYS A CA 1
ATOM 1935 C C . LYS A 1 236 ? -22.159 1.477 43.882 1.00 80.31 236 LYS A C 1
ATOM 1937 O O . LYS A 1 236 ? -21.637 0.373 43.875 1.00 80.31 236 LYS A O 1
ATOM 1942 N N . GLU A 1 237 ? -23.456 1.668 43.672 1.00 83.50 237 GLU A N 1
ATOM 1943 C CA . GLU A 1 237 ? -24.415 0.583 43.517 1.00 83.50 237 GLU A CA 1
ATOM 1944 C C . GLU A 1 237 ? -25.401 0.925 42.396 1.00 83.50 237 GLU A C 1
ATOM 1946 O O . GLU A 1 237 ? -25.909 2.049 42.313 1.00 83.50 237 GLU A O 1
ATOM 1951 N N . LEU A 1 238 ? -25.641 -0.038 41.505 1.00 82.81 238 LEU A N 1
ATOM 1952 C CA . LEU A 1 238 ? -26.616 0.056 40.424 1.00 82.81 238 LEU A CA 1
ATOM 1953 C C . LEU A 1 238 ? -27.521 -1.176 40.478 1.00 82.81 238 LEU A C 1
ATOM 1955 O O . LEU A 1 238 ? -27.135 -2.256 40.041 1.00 82.81 238 LEU A O 1
ATOM 1959 N N . ILE A 1 239 ? -28.739 -0.998 40.985 1.00 83.06 239 ILE A N 1
ATOM 1960 C CA . ILE A 1 239 ? -29.754 -2.055 41.018 1.00 83.06 239 ILE A CA 1
ATOM 1961 C C . ILE A 1 239 ? -30.467 -2.071 39.661 1.00 83.06 239 ILE A C 1
ATOM 1963 O O . ILE A 1 239 ? -31.164 -1.116 39.309 1.00 83.06 239 ILE A O 1
ATOM 1967 N N . LYS A 1 240 ? -30.278 -3.139 38.876 1.00 78.19 240 LYS A N 1
ATOM 1968 C CA . LYS A 1 240 ? -30.929 -3.324 37.570 1.00 78.19 240 LYS A CA 1
ATOM 1969 C C . LYS A 1 240 ? -31.987 -4.422 37.663 1.00 78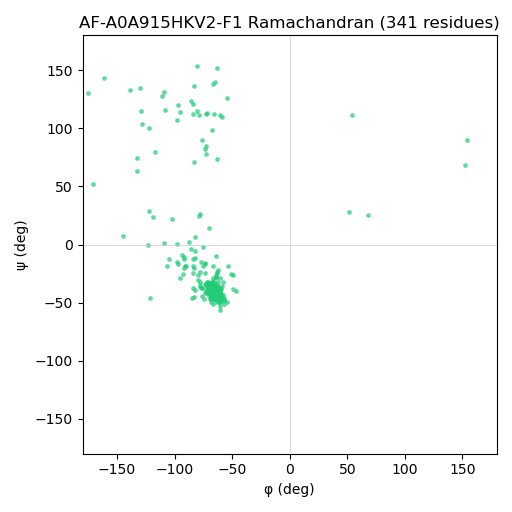.19 240 LYS A C 1
ATOM 1971 O O . LYS A 1 240 ? -31.657 -5.582 37.872 1.00 78.19 240 LYS A O 1
ATOM 1976 N N . TYR A 1 241 ? -33.251 -4.060 37.457 1.00 80.25 241 TYR A N 1
ATOM 1977 C CA . TYR A 1 241 ? -34.355 -5.018 37.401 1.00 80.25 241 TYR A CA 1
ATOM 1978 C C . TYR A 1 241 ? -34.498 -5.580 35.974 1.00 80.25 241 TYR A C 1
ATOM 1980 O O . TYR A 1 241 ? -34.674 -4.785 35.047 1.00 80.25 241 TYR A O 1
ATOM 1988 N N . PRO A 1 242 ? -34.446 -6.912 35.768 1.00 73.56 242 PRO A N 1
ATOM 1989 C CA . PRO A 1 242 ? -34.414 -7.522 34.433 1.00 73.56 242 PRO A CA 1
ATOM 1990 C C . PRO A 1 242 ? -35.686 -7.280 33.602 1.00 73.56 242 PRO A C 1
ATOM 1992 O O . PRO A 1 242 ? -35.590 -7.207 32.385 1.00 73.56 242 PRO A O 1
ATOM 1995 N N . ASN A 1 243 ? -36.839 -7.052 34.245 1.00 73.12 243 ASN A N 1
ATOM 1996 C CA . ASN A 1 243 ? -38.126 -6.783 33.581 1.00 73.12 243 ASN A CA 1
ATOM 1997 C C . ASN A 1 243 ? -38.722 -5.403 33.926 1.00 73.12 243 ASN A C 1
ATOM 1999 O O . ASN A 1 243 ? -39.934 -5.195 33.847 1.00 73.12 243 ASN A O 1
ATOM 2003 N N . GLY A 1 244 ? -37.894 -4.438 34.334 1.00 61.56 244 GLY A N 1
ATOM 2004 C CA . GLY A 1 244 ? -38.365 -3.080 34.596 1.00 61.56 244 GLY A CA 1
ATOM 2005 C C . GLY A 1 244 ? -38.715 -2.356 33.294 1.00 61.56 244 GLY A C 1
ATOM 2006 O O . GLY A 1 244 ? -37.822 -2.036 32.514 1.00 61.56 244 GLY A O 1
ATOM 2007 N N . ARG A 1 245 ? -39.995 -2.045 33.057 1.00 55.69 245 ARG A N 1
ATOM 2008 C CA . ARG A 1 245 ? -40.388 -1.095 32.001 1.00 55.69 245 ARG A CA 1
ATOM 2009 C C . ARG A 1 245 ? -39.885 0.291 32.408 1.00 55.69 245 ARG A C 1
ATOM 2011 O O . ARG A 1 245 ? -40.483 0.938 33.261 1.00 55.69 245 ARG A O 1
ATOM 2018 N N . GLY A 1 246 ? -38.747 0.715 31.861 1.00 58.00 246 GLY A N 1
ATOM 2019 C CA . GLY A 1 246 ? -38.106 1.978 32.220 1.00 58.00 246 GLY A CA 1
ATOM 2020 C C . GLY A 1 246 ? -39.004 3.186 31.932 1.00 58.00 246 GLY A C 1
ATOM 2021 O O . GLY A 1 246 ? -39.225 3.549 30.779 1.00 58.00 246 GLY A O 1
ATOM 2022 N N . THR A 1 247 ? -39.477 3.857 32.983 1.00 52.53 247 THR A N 1
ATOM 2023 C CA . THR A 1 247 ? -40.449 4.973 32.958 1.00 52.53 247 THR A CA 1
ATOM 2024 C C . THR A 1 247 ? -39.915 6.291 32.363 1.00 52.53 247 THR A C 1
ATOM 2026 O O . THR A 1 247 ? -40.524 7.342 32.519 1.00 52.53 247 THR A O 1
ATOM 2029 N N . GLY A 1 248 ? -38.775 6.285 31.672 1.00 57.44 248 GLY A N 1
ATOM 2030 C CA . GLY A 1 248 ? -38.145 7.506 31.146 1.00 57.44 248 GLY A CA 1
ATOM 2031 C C . GLY A 1 248 ? -37.450 7.342 29.800 1.00 57.44 248 GLY A C 1
ATOM 2032 O O . GLY A 1 248 ? -36.777 8.264 29.340 1.00 57.44 248 GLY A O 1
ATOM 2033 N N . GLU A 1 249 ? -37.588 6.185 29.155 1.00 55.12 249 GLU A N 1
ATOM 2034 C CA . GLU A 1 249 ? -36.759 5.865 27.998 1.00 55.12 249 GLU A CA 1
ATOM 2035 C C . GLU A 1 249 ? -37.190 6.566 26.703 1.00 55.12 249 GLU A C 1
ATOM 2037 O O . GLU A 1 249 ? -36.371 6.675 25.805 1.00 55.12 249 GLU A O 1
ATOM 2042 N N . GLY A 1 250 ? -38.391 7.147 26.604 1.00 57.88 250 GLY A N 1
ATOM 2043 C CA . GLY A 1 250 ? -38.881 7.737 25.347 1.00 57.88 250 GLY A CA 1
ATOM 2044 C C . GLY A 1 250 ? -37.983 8.839 24.763 1.00 57.88 250 GLY A C 1
ATOM 2045 O O . GLY A 1 250 ? -37.678 8.823 23.574 1.00 57.88 250 GLY A O 1
ATOM 2046 N N . LYS A 1 251 ? -37.478 9.769 25.589 1.00 57.56 251 LYS A N 1
ATOM 2047 C CA . LYS A 1 251 ? -36.598 10.858 25.109 1.00 57.56 251 LYS A CA 1
ATOM 2048 C C . LYS A 1 251 ? -35.172 10.387 24.820 1.00 57.56 251 LYS A C 1
ATOM 2050 O O . LYS A 1 251 ? -34.562 10.836 23.853 1.00 57.56 251 LYS A O 1
ATOM 2055 N N . LEU A 1 252 ? -34.640 9.478 25.637 1.00 61.25 252 LEU A N 1
ATOM 2056 C CA . LEU A 1 252 ? -33.278 8.965 25.471 1.00 61.25 252 LEU A CA 1
ATOM 2057 C C . LEU A 1 252 ? -33.197 7.920 24.349 1.00 61.25 252 LEU A C 1
ATOM 2059 O O . LEU A 1 252 ? -32.195 7.864 23.643 1.00 61.25 252 LEU A O 1
ATOM 2063 N N . GLN A 1 253 ? -34.259 7.142 24.135 1.00 62.69 253 GLN A N 1
ATOM 2064 C CA . GLN A 1 253 ? -34.427 6.279 22.969 1.00 62.69 253 GLN A CA 1
ATOM 2065 C C . GLN A 1 253 ? -34.586 7.115 21.708 1.00 62.69 253 GLN A C 1
ATOM 2067 O O . GLN A 1 253 ? -33.988 6.758 20.703 1.00 62.69 253 GLN A O 1
ATOM 2072 N N . PHE A 1 254 ? -35.299 8.246 21.744 1.00 64.25 254 PHE A N 1
ATOM 2073 C CA . PHE A 1 254 ? -35.379 9.141 20.588 1.00 64.25 254 PHE A CA 1
ATOM 2074 C C . PHE A 1 254 ? -34.000 9.702 20.224 1.00 64.25 254 PHE A C 1
ATOM 2076 O O . PHE A 1 254 ? -33.600 9.616 19.067 1.00 64.25 254 PHE A O 1
ATOM 2083 N N . LEU A 1 255 ? -33.226 10.162 21.217 1.00 65.88 255 LEU A N 1
ATOM 2084 C CA . LEU A 1 255 ? -31.853 10.630 21.005 1.00 65.88 255 LEU A CA 1
ATOM 2085 C C . LEU A 1 255 ? -30.934 9.506 20.502 1.00 65.88 255 LEU A C 1
ATOM 2087 O O . LEU A 1 255 ? -30.211 9.697 19.532 1.00 65.88 255 LEU A O 1
ATOM 2091 N N . ARG A 1 256 ? -30.997 8.310 21.104 1.00 64.50 256 ARG A N 1
ATOM 2092 C CA . ARG A 1 256 ? -30.243 7.130 20.646 1.00 64.50 256 ARG A CA 1
ATOM 2093 C C . ARG A 1 256 ? -30.644 6.708 19.237 1.00 64.50 256 ARG A C 1
ATOM 2095 O O . ARG A 1 256 ? -29.771 6.345 18.465 1.00 64.50 256 ARG A O 1
ATOM 2102 N N . THR A 1 257 ? -31.926 6.775 18.890 1.00 67.44 257 THR A N 1
ATOM 2103 C CA . THR A 1 257 ? -32.446 6.420 17.561 1.00 67.44 257 THR A CA 1
ATOM 2104 C C . THR A 1 257 ? -32.010 7.444 16.522 1.00 67.44 257 THR A C 1
ATOM 2106 O O . THR A 1 257 ? -31.614 7.059 15.428 1.00 67.44 257 THR A O 1
ATOM 2109 N N . LEU A 1 258 ? -31.991 8.733 16.868 1.00 68.69 258 LEU A N 1
ATOM 2110 C CA . LEU A 1 258 ? -31.478 9.794 16.001 1.00 68.69 258 LEU A CA 1
ATOM 2111 C C . LEU A 1 258 ? -29.971 9.664 15.772 1.00 68.69 258 LEU A C 1
ATOM 2113 O O . LEU A 1 258 ? -29.523 9.689 14.630 1.00 68.69 258 LEU A O 1
ATOM 2117 N N . VAL A 1 259 ? -29.205 9.448 16.841 1.00 70.69 259 VAL A N 1
ATOM 2118 C CA . VAL A 1 259 ? -27.749 9.253 16.781 1.00 70.69 259 VAL A CA 1
ATOM 2119 C C . VAL A 1 259 ? -27.407 7.984 15.991 1.00 70.69 259 VAL A C 1
ATOM 2121 O O . VAL A 1 259 ? -26.565 8.022 15.100 1.00 70.69 259 VAL A O 1
ATOM 2124 N N . LYS A 1 260 ? -28.118 6.876 16.233 1.00 62.59 260 LYS A N 1
ATOM 2125 C CA . LYS A 1 260 ? -27.947 5.603 15.513 1.00 62.59 260 LYS A CA 1
ATOM 2126 C C . LYS A 1 260 ? -28.320 5.726 14.032 1.00 62.59 260 LYS A C 1
ATOM 2128 O O . LYS A 1 260 ? -27.641 5.153 13.192 1.00 62.59 260 LYS A O 1
ATOM 2133 N N . LYS A 1 261 ? -29.363 6.492 13.701 1.00 62.38 261 LYS A N 1
ATOM 2134 C CA . LYS A 1 261 ? -29.805 6.728 12.317 1.00 62.38 261 LYS A CA 1
ATOM 2135 C C . LYS A 1 261 ? -28.877 7.669 11.544 1.00 62.38 261 LYS A C 1
ATOM 2137 O O . LYS A 1 261 ? -28.870 7.612 10.323 1.00 62.38 261 LYS A O 1
ATOM 2142 N N . HIS A 1 262 ? -28.123 8.531 12.227 1.00 58.09 262 HIS A N 1
ATOM 2143 C CA . HIS A 1 262 ? -27.215 9.478 11.575 1.00 58.09 262 HIS A CA 1
ATOM 2144 C C . HIS A 1 262 ? -25.766 8.972 11.488 1.00 58.09 262 HIS A C 1
ATOM 2146 O O . HIS A 1 262 ? -25.067 9.327 10.548 1.00 58.09 262 HIS A O 1
ATOM 2152 N N . LEU A 1 263 ? -25.324 8.119 12.422 1.00 53.62 263 LEU A N 1
ATOM 2153 C CA . LEU A 1 263 ? -23.940 7.622 12.476 1.00 53.62 263 LEU A CA 1
ATOM 2154 C C . LEU A 1 263 ? -23.719 6.236 11.843 1.00 53.62 263 LEU A C 1
ATOM 2156 O O . LEU A 1 263 ? -22.572 5.877 11.615 1.00 53.62 263 LEU A O 1
ATOM 2160 N N . LEU A 1 264 ? -24.767 5.445 11.573 1.00 49.59 264 LEU A N 1
ATOM 2161 C CA . LEU A 1 264 ? -24.639 4.051 11.093 1.00 49.59 264 LEU A CA 1
ATOM 2162 C C . LEU A 1 264 ? -25.339 3.798 9.744 1.00 49.59 264 LEU A C 1
ATOM 2164 O O . LEU A 1 264 ? -25.803 2.690 9.477 1.00 49.59 264 LEU A O 1
ATOM 2168 N N . SER A 1 265 ? -25.447 4.822 8.893 1.00 47.72 265 SER A N 1
ATOM 2169 C CA . SER A 1 265 ? -26.025 4.681 7.544 1.00 47.72 265 SER A CA 1
ATOM 2170 C C . SER A 1 265 ? -25.107 3.959 6.554 1.00 47.72 265 SER A C 1
ATOM 2172 O O . SER A 1 265 ? -25.607 3.472 5.546 1.00 47.72 265 SER A O 1
ATOM 2174 N N . ASP A 1 266 ? -23.814 3.834 6.851 1.00 44.50 266 ASP A N 1
ATOM 2175 C CA . ASP A 1 266 ? -22.863 3.074 6.041 1.00 44.50 266 ASP A CA 1
ATOM 2176 C C . ASP A 1 266 ? -22.211 1.996 6.904 1.00 44.50 266 ASP A C 1
ATOM 2178 O O . ASP A 1 266 ? -21.349 2.275 7.730 1.00 44.50 266 ASP A O 1
ATOM 2182 N N . ASP A 1 267 ? -22.716 0.772 6.754 1.00 37.84 267 ASP A N 1
ATOM 2183 C CA . ASP A 1 267 ? -21.931 -0.439 6.480 1.00 37.84 267 ASP A CA 1
ATOM 2184 C C . ASP A 1 267 ? -22.677 -1.680 7.001 1.00 37.84 267 ASP A C 1
ATOM 2186 O O . ASP A 1 267 ? -22.536 -2.128 8.140 1.00 37.84 267 ASP A O 1
ATOM 2190 N N . LYS A 1 268 ? -23.519 -2.268 6.143 1.00 39.72 268 LYS A N 1
ATOM 2191 C CA . LYS A 1 268 ? -24.007 -3.640 6.337 1.00 39.72 268 LYS A CA 1
ATOM 2192 C C . LYS A 1 268 ? -22.958 -4.606 5.792 1.00 39.72 268 LYS A C 1
ATOM 2194 O O . LYS A 1 268 ? -23.215 -5.216 4.754 1.00 39.72 268 LYS A O 1
ATOM 2199 N N . ARG A 1 269 ? -21.806 -4.744 6.462 1.00 41.66 269 ARG A N 1
ATOM 2200 C CA . ARG A 1 269 ? -20.834 -5.831 6.214 1.00 41.66 269 ARG A CA 1
ATOM 2201 C C . ARG A 1 269 ? -19.694 -5.922 7.245 1.00 41.66 269 ARG A C 1
ATOM 2203 O O . ARG A 1 269 ? -18.546 -6.078 6.869 1.00 41.66 269 ARG A O 1
ATOM 2210 N N . ALA A 1 270 ? -19.984 -5.971 8.542 1.00 37.34 270 ALA A N 1
ATOM 2211 C CA . ALA A 1 270 ? -19.076 -6.622 9.498 1.00 37.34 270 ALA A CA 1
ATOM 2212 C C . ALA A 1 270 ? -19.804 -6.962 10.801 1.00 37.34 270 ALA A C 1
ATOM 2214 O O . ALA A 1 270 ? -20.699 -6.241 11.230 1.00 37.34 270 ALA A O 1
ATOM 2215 N N . GLY A 1 271 ? -19.447 -8.109 11.374 1.00 35.69 271 GLY A N 1
ATOM 2216 C CA . GLY A 1 271 ? -20.147 -8.765 12.468 1.00 35.69 271 GLY A CA 1
ATOM 2217 C C . GLY A 1 271 ? -20.172 -8.006 13.796 1.00 35.69 271 GLY A C 1
ATOM 2218 O O . GLY A 1 271 ? -19.191 -7.413 14.225 1.00 35.69 271 GLY A O 1
ATOM 2219 N N . ASP A 1 272 ? -21.349 -8.107 14.405 1.00 33.66 272 ASP A N 1
ATOM 2220 C CA . ASP A 1 272 ? -21.634 -8.445 15.798 1.00 33.66 272 ASP A CA 1
ATOM 2221 C C . ASP A 1 272 ? -20.969 -7.654 16.944 1.00 33.66 272 ASP A C 1
ATOM 2223 O O . ASP A 1 272 ? -19.771 -7.735 17.217 1.00 33.66 272 ASP A O 1
ATOM 2227 N N . HIS A 1 273 ? -21.836 -6.904 17.634 1.00 37.25 273 HIS A N 1
ATOM 2228 C CA . HIS A 1 273 ? -22.055 -6.878 19.089 1.00 37.25 273 HIS A CA 1
ATOM 2229 C C . HIS A 1 273 ? -22.561 -5.488 19.511 1.00 37.25 273 HIS A C 1
ATOM 2231 O O . HIS A 1 273 ? -21.880 -4.715 20.187 1.00 37.25 273 HIS A O 1
ATOM 2237 N N . ALA A 1 274 ? -23.792 -5.156 19.107 1.00 34.56 274 ALA A N 1
ATOM 2238 C CA . ALA A 1 274 ? -24.541 -4.014 19.632 1.00 34.56 274 ALA A CA 1
ATOM 2239 C C . ALA A 1 274 ? -25.708 -4.541 20.494 1.00 34.56 274 ALA A C 1
ATOM 2241 O O . ALA A 1 274 ? -26.474 -5.378 20.020 1.00 34.56 274 ALA A O 1
ATOM 2242 N N . PRO A 1 275 ? -25.925 -4.040 21.727 1.00 35.75 275 PRO A N 1
ATOM 2243 C CA . PRO A 1 275 ? -26.773 -4.680 22.746 1.00 35.75 275 PRO A CA 1
ATOM 2244 C C . PRO A 1 275 ? -28.288 -4.491 22.522 1.00 35.75 275 PRO A C 1
ATOM 2246 O O . PRO A 1 275 ? -29.069 -4.492 23.469 1.00 35.75 275 PRO A O 1
ATOM 2249 N N . GLY A 1 276 ? -28.705 -4.282 21.272 1.00 42.56 276 GLY A N 1
ATOM 2250 C CA . GLY A 1 276 ? -30.103 -4.182 20.852 1.00 42.56 276 GLY A CA 1
ATOM 2251 C C . GLY A 1 276 ? -30.592 -5.372 20.024 1.00 42.56 276 GLY A C 1
ATOM 2252 O O . GLY A 1 276 ? -31.735 -5.337 19.594 1.00 42.56 276 GLY A O 1
ATOM 2253 N N . GLN A 1 277 ? -29.756 -6.389 19.778 1.00 42.28 277 GLN A N 1
ATOM 2254 C CA . GLN A 1 277 ? -30.152 -7.605 19.048 1.00 42.28 277 GLN A CA 1
ATOM 2255 C C . GLN A 1 277 ? -30.848 -8.647 19.930 1.00 42.28 277 GLN A C 1
ATOM 2257 O O . GLN A 1 277 ? -31.625 -9.437 19.412 1.00 42.28 277 GLN A O 1
ATOM 2262 N N . ASN A 1 278 ? -30.673 -8.594 21.254 1.00 45.28 278 ASN A N 1
ATOM 2263 C CA . ASN A 1 278 ? -31.222 -9.613 22.155 1.00 45.28 278 ASN A CA 1
ATOM 2264 C C . ASN A 1 278 ? -32.755 -9.692 22.137 1.00 45.28 278 ASN A C 1
ATOM 2266 O O . ASN A 1 278 ? -33.293 -10.713 22.532 1.00 45.28 278 ASN A O 1
ATOM 2270 N N . GLN A 1 279 ? -33.474 -8.643 21.723 1.00 49.41 279 GLN A N 1
ATOM 2271 C CA . GLN A 1 279 ? -34.940 -8.670 21.705 1.00 49.41 279 GLN A CA 1
ATOM 2272 C C . GLN A 1 279 ? -35.472 -9.351 20.435 1.00 49.41 279 GLN A C 1
ATOM 2274 O O . GLN A 1 279 ? -36.275 -10.268 20.542 1.00 49.41 279 GLN A O 1
ATOM 2279 N N . ASP A 1 280 ? -34.910 -9.018 19.268 1.00 52.53 280 ASP A N 1
ATOM 2280 C CA . ASP A 1 280 ? -35.214 -9.702 18.002 1.00 52.53 280 ASP A CA 1
ATOM 2281 C C . ASP A 1 280 ? -34.691 -11.154 17.985 1.00 52.53 280 ASP A C 1
ATOM 2283 O O . ASP A 1 280 ? -35.298 -12.035 17.375 1.00 52.53 280 ASP A O 1
ATOM 2287 N N . GLU A 1 281 ? -33.560 -11.421 18.646 1.00 51.47 281 GLU A N 1
ATOM 2288 C CA . GLU A 1 281 ? -32.991 -12.764 18.791 1.00 51.47 281 GLU A CA 1
ATOM 2289 C C . GLU A 1 281 ? -33.796 -13.609 19.784 1.00 51.47 281 GLU A C 1
ATOM 2291 O O . GLU A 1 281 ? -34.126 -14.748 19.469 1.00 51.47 281 GLU A O 1
ATOM 2296 N N . ASN A 1 282 ? -34.227 -13.042 20.919 1.00 57.59 282 ASN A N 1
ATOM 2297 C CA . ASN A 1 282 ? -35.124 -13.740 21.843 1.00 57.59 282 ASN A CA 1
ATOM 2298 C C . ASN A 1 282 ? -36.501 -14.013 21.224 1.00 57.59 282 ASN A C 1
ATOM 2300 O O . ASN A 1 282 ? -37.041 -15.091 21.453 1.00 57.59 282 ASN A O 1
ATOM 2304 N N . ASP A 1 283 ? -37.054 -13.101 20.419 1.00 68.75 283 ASP A N 1
ATOM 2305 C CA . ASP A 1 283 ? -38.335 -13.322 19.734 1.00 68.75 283 ASP A CA 1
ATOM 2306 C C . ASP A 1 283 ? -38.225 -14.439 18.679 1.00 68.75 283 ASP A C 1
ATOM 2308 O O . ASP A 1 283 ? -39.135 -15.260 18.531 1.00 68.75 283 ASP A O 1
ATOM 2312 N N . ARG A 1 284 ? -37.080 -14.538 17.988 1.00 71.94 284 ARG A N 1
ATOM 2313 C CA . ARG A 1 284 ? -36.779 -15.652 17.071 1.00 71.94 284 ARG A CA 1
ATOM 2314 C C . ARG A 1 284 ? -36.580 -16.972 17.809 1.00 71.94 284 ARG A C 1
ATOM 2316 O O . ARG A 1 284 ? -37.160 -17.973 17.396 1.00 71.94 284 ARG A O 1
ATOM 2323 N N . ILE A 1 285 ? -35.821 -16.973 18.905 1.00 72.75 285 ILE A N 1
ATOM 2324 C CA . ILE A 1 285 ? -35.616 -18.156 19.755 1.00 72.75 285 ILE A CA 1
ATOM 2325 C C . ILE A 1 285 ? -36.955 -18.625 20.336 1.00 72.75 285 ILE A C 1
ATOM 2327 O O . ILE A 1 285 ? -37.239 -19.820 20.329 1.00 72.75 285 ILE A O 1
ATOM 2331 N N . MET A 1 286 ? -37.818 -17.703 20.768 1.00 73.81 286 MET A N 1
ATOM 2332 C CA . MET A 1 286 ? -39.162 -18.021 21.254 1.00 73.81 286 MET A CA 1
ATOM 2333 C C . MET A 1 286 ? -40.011 -18.665 20.151 1.00 73.81 286 MET A C 1
ATOM 2335 O O . MET A 1 286 ? -40.649 -19.693 20.377 1.00 73.81 286 MET A O 1
ATOM 2339 N N . GLN A 1 287 ? -39.950 -18.131 18.929 1.00 76.38 287 GLN A N 1
ATOM 2340 C CA . GLN A 1 287 ? -40.649 -18.704 17.780 1.00 76.38 287 GLN A CA 1
ATOM 2341 C C . GLN A 1 287 ? -40.120 -20.103 17.405 1.00 76.38 287 GLN A C 1
ATOM 2343 O O . GLN A 1 287 ? -40.897 -20.968 16.991 1.00 76.38 287 GLN A O 1
ATOM 2348 N N . GLU A 1 288 ? -38.814 -20.350 17.535 1.00 77.88 288 GLU A N 1
ATOM 2349 C CA . GLU A 1 288 ? -38.224 -21.679 17.334 1.00 77.88 288 GLU A CA 1
ATOM 2350 C C . GLU A 1 288 ? -38.588 -22.656 18.457 1.00 77.88 288 GLU A C 1
ATOM 2352 O O . GLU A 1 288 ? -38.887 -23.820 18.172 1.00 77.88 288 GLU A O 1
ATOM 2357 N N . MET A 1 289 ? -38.663 -22.200 19.710 1.00 66.94 289 MET A N 1
ATOM 2358 C CA . MET A 1 289 ? -39.155 -23.018 20.821 1.00 66.94 289 MET A CA 1
ATOM 2359 C C . MET A 1 289 ? -40.621 -23.409 20.634 1.00 66.94 289 MET A C 1
ATOM 2361 O O . MET A 1 289 ? -40.962 -24.570 20.857 1.00 66.94 289 MET A O 1
ATOM 2365 N N . ASP A 1 290 ? -41.480 -22.499 20.172 1.00 77.94 290 ASP A N 1
ATOM 2366 C CA . ASP A 1 290 ? -42.892 -22.804 19.914 1.00 77.94 290 ASP A CA 1
ATOM 2367 C C . ASP A 1 290 ? -43.058 -23.827 18.776 1.00 77.94 290 ASP A C 1
ATOM 2369 O O . ASP A 1 290 ? -43.839 -24.779 18.890 1.00 77.94 290 ASP A O 1
ATOM 2373 N N . LYS A 1 291 ? -42.259 -23.709 17.706 1.00 85.31 291 LYS A N 1
ATOM 2374 C CA . LYS A 1 291 ? -42.207 -24.705 16.617 1.00 85.31 291 LYS A CA 1
ATOM 2375 C C . LYS A 1 291 ? -41.693 -26.063 17.098 1.00 85.31 291 LYS A C 1
ATOM 2377 O O . LYS A 1 291 ? -42.237 -27.105 16.717 1.00 85.31 291 LYS A O 1
ATOM 2382 N N . THR A 1 292 ? -40.675 -26.060 17.955 1.00 76.31 292 THR A N 1
ATOM 2383 C CA . THR A 1 292 ? -40.109 -27.279 18.550 1.00 76.31 292 THR A CA 1
ATOM 2384 C C . THR A 1 292 ? -41.128 -27.949 19.467 1.00 76.31 292 THR A C 1
ATOM 2386 O O . THR A 1 292 ? -41.336 -29.155 19.377 1.00 76.31 292 THR A O 1
ATOM 2389 N N . LYS A 1 293 ? -41.858 -27.172 20.272 1.00 82.69 293 LYS A N 1
ATOM 2390 C CA . LYS A 1 293 ? -42.934 -27.650 21.150 1.00 82.69 293 LYS A CA 1
ATOM 2391 C C . LYS A 1 293 ? -44.096 -28.263 20.365 1.00 82.69 293 LYS A C 1
ATOM 2393 O O . LYS A 1 293 ? -44.595 -29.319 20.753 1.00 82.69 293 LYS A O 1
ATOM 2398 N N . SER A 1 294 ? -44.494 -27.656 19.243 1.00 84.94 294 SER A N 1
ATOM 2399 C CA . SER A 1 294 ? -45.506 -28.233 18.344 1.00 84.94 294 SER A CA 1
ATOM 2400 C C . SER A 1 294 ? -45.041 -29.571 17.763 1.00 84.94 294 SER A C 1
ATOM 2402 O O . SER A 1 294 ? -45.756 -30.567 17.861 1.00 84.94 294 SER A O 1
ATOM 2404 N N . SER A 1 295 ? -43.808 -29.624 17.248 1.00 85.31 295 SER A N 1
ATOM 2405 C CA . SER A 1 295 ? -43.207 -30.858 16.716 1.00 85.31 295 SER A CA 1
ATOM 2406 C C . SER A 1 295 ? -43.099 -31.958 17.780 1.00 85.31 295 SER A C 1
ATOM 2408 O O . SER A 1 295 ? -43.333 -33.134 17.504 1.00 85.31 295 SER A O 1
ATOM 2410 N N . MET A 1 296 ? -42.786 -31.585 19.021 1.00 75.12 296 MET A N 1
ATOM 2411 C CA . MET A 1 296 ? -42.652 -32.503 20.153 1.00 75.12 296 MET A CA 1
ATOM 2412 C C . MET A 1 296 ? -44.012 -33.057 20.607 1.00 75.12 296 MET A C 1
ATOM 2414 O O . MET A 1 296 ? -44.118 -34.241 20.926 1.00 75.12 296 MET A O 1
ATOM 2418 N N . ASN A 1 297 ? -45.076 -32.249 20.551 1.00 84.19 297 ASN A N 1
ATOM 2419 C CA . ASN A 1 297 ? -46.447 -32.707 20.793 1.00 84.19 297 ASN A CA 1
ATOM 2420 C C . ASN A 1 297 ? -46.941 -33.674 19.706 1.00 84.19 297 ASN A C 1
ATOM 2422 O O . ASN A 1 297 ? -47.587 -34.675 20.021 1.00 84.19 297 ASN A O 1
ATOM 2426 N N . GLU A 1 298 ? -46.611 -33.425 18.438 1.00 91.75 298 GLU A N 1
ATOM 2427 C CA . GLU A 1 298 ? -46.906 -34.365 17.351 1.00 91.75 298 GLU A CA 1
ATOM 2428 C C . GLU A 1 298 ? -46.137 -35.681 17.508 1.00 91.75 298 GLU A C 1
ATOM 2430 O O . GLU A 1 298 ? -46.688 -36.764 17.296 1.00 91.75 298 GLU A O 1
ATOM 2435 N N . MET A 1 299 ? -44.867 -35.606 17.912 1.00 80.94 299 MET A N 1
ATOM 2436 C CA . MET A 1 299 ? -44.051 -36.787 18.182 1.00 80.94 299 MET A CA 1
ATOM 2437 C C . MET A 1 299 ? -44.615 -37.597 19.351 1.00 80.94 299 MET A C 1
ATOM 2439 O O . MET A 1 299 ? -44.714 -38.819 19.245 1.00 80.94 299 MET A O 1
ATOM 2443 N N . LYS A 1 300 ? -45.069 -36.928 20.417 1.00 86.62 300 LYS A N 1
ATOM 2444 C CA . LYS A 1 300 ? -45.764 -37.566 21.538 1.00 86.62 300 LYS A CA 1
ATOM 2445 C C . LYS A 1 300 ? -47.007 -38.322 21.065 1.00 86.62 300 LYS A C 1
ATOM 2447 O O . LYS A 1 300 ? -47.136 -39.502 21.364 1.00 86.62 300 LYS A O 1
ATOM 2452 N N . GLN A 1 301 ? -47.850 -37.705 20.231 1.00 90.25 301 GLN A N 1
ATOM 2453 C CA . GLN A 1 301 ? -49.018 -38.391 19.662 1.00 90.25 301 GLN A CA 1
ATOM 2454 C C . GLN A 1 301 ? -48.643 -39.619 18.823 1.00 90.25 301 GLN A C 1
ATOM 2456 O O . GLN A 1 301 ? -49.349 -40.626 18.858 1.00 90.25 301 GLN A O 1
ATOM 2461 N N . LYS A 1 302 ? -47.550 -39.563 18.053 1.00 88.62 302 LYS A N 1
ATOM 2462 C CA . LYS A 1 302 ? -47.075 -40.721 17.277 1.00 88.62 302 LYS A CA 1
ATOM 2463 C C . LYS A 1 302 ? -46.555 -41.839 18.182 1.00 88.62 302 LYS A C 1
ATOM 2465 O O . LYS A 1 302 ? -46.839 -43.000 17.905 1.00 88.62 302 LYS A O 1
ATOM 2470 N N . ILE A 1 303 ? -45.835 -41.499 19.252 1.00 87.06 303 ILE A N 1
ATOM 2471 C CA . ILE A 1 303 ? -45.341 -42.463 20.245 1.00 87.06 303 ILE A CA 1
ATOM 2472 C C . ILE A 1 303 ? -46.505 -43.119 20.988 1.00 87.06 303 ILE A C 1
ATOM 2474 O O . ILE A 1 303 ? -46.498 -44.337 21.133 1.00 87.06 303 ILE A O 1
ATOM 2478 N N . ASP A 1 304 ? -47.522 -42.355 21.385 1.00 86.06 304 ASP A N 1
ATOM 2479 C CA . ASP A 1 304 ? -48.710 -42.896 22.053 1.00 86.06 304 ASP A CA 1
ATOM 2480 C C . ASP A 1 304 ? -49.456 -43.871 21.125 1.00 86.06 304 ASP A C 1
ATOM 2482 O O . ASP A 1 304 ? -49.724 -45.005 21.510 1.00 86.06 304 ASP A O 1
ATOM 2486 N N . ARG A 1 305 ? -49.653 -43.514 19.846 1.00 87.62 305 ARG A N 1
ATOM 2487 C CA . ARG A 1 305 ? -50.233 -44.441 18.853 1.00 87.62 305 ARG A CA 1
ATOM 2488 C C . ARG A 1 305 ? -49.383 -45.692 18.635 1.00 87.62 305 ARG A C 1
ATOM 2490 O O . ARG A 1 305 ? -49.924 -46.775 18.440 1.00 87.62 305 ARG A O 1
ATOM 2497 N N . MET A 1 306 ? -48.058 -45.557 18.632 1.00 83.19 306 MET A N 1
ATOM 2498 C CA . MET A 1 306 ? -47.151 -46.698 18.499 1.00 83.19 306 MET A CA 1
ATOM 2499 C C . MET A 1 306 ? -47.203 -47.595 19.742 1.00 83.19 306 MET A C 1
ATOM 2501 O O . MET A 1 306 ? -47.186 -48.814 19.604 1.00 83.19 306 MET A O 1
ATOM 2505 N N . SER A 1 307 ? -47.327 -47.007 20.934 1.00 83.56 307 SER A N 1
ATOM 2506 C CA . SER A 1 307 ? -47.531 -47.723 22.196 1.00 83.56 307 SER A CA 1
ATOM 2507 C C . SER A 1 307 ? -48.843 -48.510 22.182 1.00 83.56 307 SER A C 1
ATOM 2509 O O . SER A 1 307 ? -48.842 -49.683 22.547 1.00 83.56 307 SER A O 1
ATOM 2511 N N . ASP A 1 308 ? -49.934 -47.910 21.707 1.00 84.56 308 ASP A N 1
ATOM 2512 C CA . ASP A 1 308 ? -51.241 -48.572 21.612 1.00 84.56 308 ASP A CA 1
ATOM 2513 C C . ASP A 1 308 ? -51.224 -49.718 20.590 1.00 84.56 308 ASP A C 1
ATOM 2515 O O . ASP A 1 308 ? -51.767 -50.798 20.834 1.00 84.56 308 ASP A O 1
ATOM 2519 N N . LEU A 1 309 ? -50.549 -49.529 19.449 1.00 84.31 309 LEU A N 1
ATOM 2520 C CA . LEU A 1 309 ? -50.358 -50.589 18.455 1.00 84.31 309 LEU A CA 1
ATOM 2521 C C . LEU A 1 309 ? -49.508 -51.737 19.003 1.00 84.31 309 LEU A C 1
ATOM 2523 O O . LEU A 1 309 ? -49.831 -52.895 18.750 1.00 84.31 309 LEU A O 1
ATOM 2527 N N . LEU A 1 310 ? -48.456 -51.437 19.769 1.00 80.50 310 LEU A N 1
ATOM 2528 C CA . LEU A 1 310 ? -47.639 -52.452 20.433 1.00 80.50 310 LEU A CA 1
ATOM 2529 C C . LEU A 1 310 ? -48.449 -53.225 21.473 1.00 80.50 310 LEU A C 1
ATOM 2531 O O . LEU A 1 310 ? -48.405 -54.450 21.465 1.00 80.50 310 LEU A O 1
ATOM 2535 N N . GLN A 1 311 ? -49.249 -52.549 22.300 1.00 78.19 311 GLN A N 1
ATOM 2536 C CA . GLN A 1 311 ? -50.152 -53.218 23.241 1.00 78.19 311 GLN A CA 1
ATOM 2537 C C . GLN A 1 311 ? -51.191 -54.086 22.518 1.00 78.19 311 GLN A C 1
ATOM 2539 O O . GLN A 1 311 ? -51.444 -55.218 22.926 1.00 78.19 311 GLN A O 1
ATOM 2544 N N . THR A 1 312 ? -51.733 -53.607 21.396 1.00 79.06 312 THR A N 1
ATOM 2545 C CA . THR A 1 312 ? -52.674 -54.379 20.568 1.00 79.06 312 THR A CA 1
ATOM 2546 C C . THR A 1 312 ? -52.001 -55.605 19.939 1.00 79.06 312 THR A C 1
ATOM 2548 O O . THR A 1 312 ? -52.605 -56.675 19.868 1.00 79.06 312 THR A O 1
ATOM 2551 N N . LEU A 1 313 ? -50.747 -55.484 19.492 1.00 78.00 313 LEU A N 1
ATOM 2552 C CA . LEU A 1 313 ? -49.967 -56.594 18.938 1.00 78.00 313 LEU A CA 1
ATOM 2553 C C . LEU A 1 313 ? -49.584 -57.618 20.007 1.00 78.00 313 LEU A C 1
ATOM 2555 O O . LEU A 1 313 ? -49.708 -58.811 19.752 1.00 78.00 313 LEU A O 1
ATOM 2559 N N . ILE A 1 314 ? -49.171 -57.172 21.194 1.00 73.56 314 ILE A N 1
ATOM 2560 C CA . ILE A 1 314 ? -48.849 -58.039 22.336 1.00 73.56 314 ILE A CA 1
ATOM 2561 C C . ILE A 1 314 ? -50.098 -58.812 22.778 1.00 73.56 314 ILE A C 1
ATOM 2563 O O . ILE A 1 314 ? -50.051 -60.037 22.884 1.00 73.56 314 ILE A O 1
ATOM 2567 N N . GLY A 1 315 ? -51.241 -58.126 22.908 1.00 70.81 315 GLY A N 1
ATOM 2568 C CA . GLY A 1 315 ? -52.520 -58.759 23.235 1.00 70.81 315 GLY A CA 1
ATOM 2569 C C . GLY A 1 315 ? -52.996 -59.758 22.174 1.00 70.81 315 GLY A C 1
ATOM 2570 O O . GLY A 1 315 ? -53.602 -60.772 22.510 1.00 70.81 315 GLY A O 1
ATOM 2571 N N . ARG A 1 316 ? -52.686 -59.525 20.888 1.00 71.25 316 ARG A N 1
ATOM 2572 C CA . ARG A 1 316 ? -53.041 -60.442 19.789 1.00 71.25 316 ARG A CA 1
ATOM 2573 C C . ARG A 1 316 ? -52.038 -61.587 19.593 1.00 71.25 316 ARG A C 1
ATOM 2575 O O . ARG A 1 316 ? -52.423 -62.620 19.052 1.00 71.25 316 ARG A O 1
ATOM 2582 N N . MET A 1 317 ? -50.783 -61.418 20.016 1.00 67.12 317 MET A N 1
ATOM 2583 C CA . MET A 1 317 ? -49.745 -62.460 19.994 1.00 67.12 317 MET A CA 1
ATOM 2584 C C . MET A 1 317 ? -49.812 -63.414 21.196 1.00 67.12 317 MET A C 1
ATOM 2586 O O . MET A 1 317 ? -49.085 -64.402 21.203 1.00 67.12 317 MET A O 1
ATOM 2590 N N . GLY A 1 318 ? -50.689 -63.166 22.176 1.00 59.47 318 GLY A N 1
ATOM 2591 C CA . GLY A 1 318 ? -50.918 -64.080 23.302 1.00 59.47 318 GLY A CA 1
ATOM 2592 C C . GLY A 1 318 ? -49.730 -64.196 24.258 1.00 59.47 318 GLY A C 1
ATOM 2593 O O . GLY A 1 318 ? -49.574 -65.221 24.912 1.00 59.47 318 GLY A O 1
ATOM 2594 N N . ILE A 1 319 ? -48.878 -63.169 24.315 1.00 62.19 319 ILE A N 1
ATOM 2595 C CA . ILE A 1 319 ? -47.778 -63.097 25.276 1.00 62.19 319 ILE A CA 1
ATOM 2596 C C . ILE A 1 319 ? -48.392 -62.655 26.608 1.00 62.19 319 ILE A C 1
ATOM 2598 O O . ILE A 1 319 ? -48.860 -61.521 26.716 1.00 62.19 319 ILE A O 1
ATOM 2602 N N . GLU A 1 320 ? -48.426 -63.546 27.600 1.00 56.22 320 GLU A N 1
ATOM 2603 C CA . GLU A 1 320 ? -48.703 -63.171 28.990 1.00 56.22 320 GLU A CA 1
ATOM 2604 C C . GLU A 1 320 ? -47.644 -62.153 29.425 1.00 56.22 320 GLU A C 1
ATOM 2606 O O . GLU A 1 320 ? -46.461 -62.470 29.533 1.00 56.22 320 GLU A O 1
ATOM 2611 N N . MET A 1 321 ? -48.059 -60.899 29.598 1.00 57.06 321 MET A N 1
ATOM 2612 C CA . MET A 1 321 ? -47.255 -59.908 30.299 1.00 57.06 321 MET A CA 1
ATOM 2613 C C . MET A 1 321 ? -47.521 -60.068 31.790 1.00 57.06 321 MET A C 1
ATOM 2615 O O . MET A 1 321 ? -48.663 -59.901 32.222 1.00 57.06 321 MET A O 1
ATOM 2619 N N . ASP A 1 322 ? -46.476 -60.348 32.566 1.00 59.19 322 ASP A N 1
ATOM 2620 C CA . ASP A 1 322 ? -46.548 -60.363 34.024 1.00 59.19 322 ASP A CA 1
ATOM 2621 C C . ASP A 1 322 ? -47.111 -59.016 34.528 1.00 59.19 322 ASP A C 1
ATOM 2623 O O . ASP A 1 322 ? -46.600 -57.942 34.190 1.00 59.19 322 ASP A O 1
ATOM 2627 N N . GLU A 1 323 ? -48.175 -59.054 35.343 1.00 58.59 323 GLU A N 1
ATOM 2628 C CA . GLU A 1 323 ? -48.895 -57.872 35.871 1.00 58.59 323 GLU A CA 1
ATOM 2629 C C . GLU A 1 323 ? -47.977 -56.854 36.585 1.00 58.59 323 GLU A C 1
ATOM 2631 O O . GLU A 1 323 ? -48.326 -55.683 36.776 1.00 58.59 323 GLU A O 1
ATOM 2636 N N . GLU A 1 324 ? -46.780 -57.289 36.972 1.00 55.88 324 GLU A N 1
ATOM 2637 C CA . GLU A 1 324 ? -45.767 -56.505 37.663 1.00 55.88 324 GLU A CA 1
ATOM 2638 C C . GLU A 1 324 ? -45.073 -55.475 36.744 1.00 55.88 324 GLU A C 1
ATOM 2640 O O . GLU A 1 324 ? -44.813 -54.347 37.175 1.00 55.88 324 GLU A O 1
ATOM 2645 N N . GLU A 1 325 ? -44.869 -55.776 35.453 1.00 57.81 325 GLU A N 1
ATOM 2646 C CA . GLU A 1 325 ? -44.257 -54.829 34.501 1.00 57.81 325 GLU A CA 1
ATOM 2647 C C . GLU A 1 325 ? -45.215 -53.695 34.094 1.00 57.81 325 GLU A C 1
ATOM 2649 O O . GLU A 1 325 ? -44.797 -52.540 33.930 1.00 57.81 325 GLU A O 1
ATOM 2654 N N . LEU A 1 326 ? -46.517 -53.989 34.011 1.00 59.00 326 LEU A N 1
ATOM 2655 C CA . LEU A 1 326 ? -47.569 -53.002 33.738 1.00 59.00 326 LEU A CA 1
ATOM 2656 C C . LEU A 1 326 ? -47.623 -51.928 34.836 1.00 59.00 326 LEU A C 1
ATOM 2658 O O . LEU A 1 326 ? -47.619 -50.731 34.526 1.00 59.00 326 LEU A O 1
ATOM 2662 N N . ARG A 1 327 ? -47.532 -52.335 36.109 1.00 57.00 327 ARG A N 1
ATOM 2663 C CA . ARG A 1 327 ? -47.502 -51.424 37.269 1.00 57.00 327 ARG A CA 1
ATOM 2664 C C . ARG A 1 327 ? -46.276 -50.511 37.286 1.00 57.00 327 ARG A C 1
ATOM 2666 O O . ARG A 1 327 ? -46.381 -49.330 37.623 1.00 57.00 327 ARG A O 1
ATOM 2673 N N . ILE A 1 328 ? -45.111 -51.022 36.888 1.00 60.09 328 ILE A N 1
ATOM 2674 C CA . ILE A 1 328 ? -43.868 -50.235 36.817 1.00 60.09 328 ILE A CA 1
ATOM 2675 C C . ILE A 1 328 ? -43.951 -49.169 35.709 1.00 60.09 328 ILE A C 1
ATOM 2677 O O . ILE A 1 328 ? -43.379 -48.079 35.843 1.00 60.09 328 ILE A O 1
ATOM 2681 N N . SER A 1 329 ? -44.668 -49.455 34.618 1.00 57.56 329 SER A N 1
ATOM 2682 C CA . SER A 1 329 ? -44.866 -48.511 33.512 1.00 57.56 329 SER A CA 1
ATOM 2683 C C . SER A 1 329 ? -45.819 -47.358 33.874 1.00 57.56 329 SER A C 1
ATOM 2685 O O . SER A 1 329 ? -45.514 -46.195 33.584 1.00 57.56 329 SER A O 1
ATOM 2687 N N . GLU A 1 330 ? -46.916 -47.641 34.584 1.00 60.59 330 GLU A N 1
ATOM 2688 C CA . GLU A 1 330 ? -47.883 -46.630 35.036 1.00 60.59 330 GLU A CA 1
ATOM 2689 C C . GLU A 1 330 ? -47.291 -45.708 36.103 1.00 60.59 330 GLU A C 1
ATOM 2691 O O . GLU A 1 330 ? -47.448 -44.484 36.035 1.00 60.59 330 GLU A O 1
ATOM 2696 N N . ASN A 1 331 ? -46.524 -46.268 37.042 1.00 58.84 331 ASN A N 1
ATOM 2697 C CA . ASN A 1 331 ? -45.909 -45.483 38.109 1.00 58.84 331 ASN A CA 1
ATOM 2698 C C . ASN A 1 331 ? -44.850 -44.501 37.560 1.00 58.84 331 ASN A C 1
ATOM 2700 O O . ASN A 1 331 ? -44.747 -43.357 38.010 1.00 58.84 331 ASN A O 1
ATOM 2704 N N . ARG A 1 332 ? -44.115 -44.893 36.505 1.00 57.31 332 ARG A N 1
ATOM 2705 C CA . ARG A 1 332 ? -43.187 -43.993 35.793 1.00 57.31 332 ARG A CA 1
ATOM 2706 C C . ARG A 1 332 ? -43.902 -42.883 35.020 1.00 57.31 332 ARG A C 1
ATOM 2708 O O . ARG A 1 332 ? -43.400 -41.758 34.981 1.00 57.31 332 ARG A O 1
ATOM 2715 N N . ARG A 1 333 ? -45.076 -43.150 34.436 1.00 57.31 333 ARG A N 1
ATOM 2716 C CA . ARG A 1 333 ? -45.888 -42.110 33.774 1.00 57.31 333 ARG A CA 1
ATOM 2717 C C . ARG A 1 333 ? -46.413 -41.080 34.779 1.00 57.31 333 ARG A C 1
ATOM 2719 O O . ARG A 1 333 ? -46.284 -39.884 34.521 1.00 57.31 333 ARG A O 1
ATOM 2726 N N . HIS A 1 334 ? -46.919 -41.507 35.936 1.00 57.22 334 HIS A N 1
ATOM 2727 C CA . HIS A 1 334 ? -47.412 -40.587 36.970 1.00 57.22 334 HIS A CA 1
ATOM 2728 C C . HIS A 1 334 ? -46.305 -39.743 37.620 1.00 57.22 334 HIS A C 1
ATOM 2730 O O . HIS A 1 334 ? -46.509 -38.548 37.855 1.00 57.22 334 HIS A O 1
ATOM 2736 N N . SER A 1 335 ? -45.123 -40.322 37.850 1.00 54.56 335 SER A N 1
ATOM 2737 C CA . SER A 1 335 ? -43.974 -39.598 38.412 1.00 54.56 335 SER A CA 1
ATOM 2738 C C . SER A 1 335 ? -43.446 -38.502 37.470 1.00 54.56 335 SER A C 1
ATOM 2740 O O . SER A 1 335 ? -43.166 -37.387 37.906 1.00 54.56 335 SER A O 1
ATOM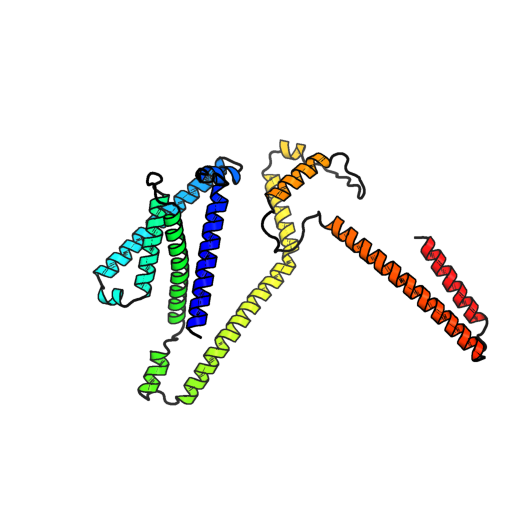 2742 N N . ASN A 1 336 ? -43.400 -38.759 36.159 1.00 51.91 336 ASN A N 1
ATOM 2743 C CA . ASN A 1 336 ? -42.934 -37.765 35.186 1.00 51.91 336 ASN A CA 1
ATOM 2744 C C . ASN A 1 336 ? -43.926 -36.604 34.981 1.00 51.91 336 ASN A C 1
ATOM 2746 O O . ASN A 1 336 ? -43.505 -35.472 34.745 1.00 51.91 336 ASN A O 1
ATOM 2750 N N . VAL A 1 337 ? -45.236 -36.851 35.101 1.00 56.81 337 VAL A N 1
ATOM 2751 C CA . VAL A 1 337 ? -46.263 -35.794 35.007 1.00 56.81 337 VAL A CA 1
ATOM 2752 C C . VAL A 1 337 ? -46.242 -34.880 36.235 1.00 56.81 337 VAL A C 1
ATOM 2754 O O . VAL A 1 337 ? -46.386 -33.668 36.095 1.00 56.81 337 VAL A O 1
ATOM 2757 N N . SER A 1 338 ? -46.009 -35.437 37.425 1.00 53.53 338 SER A N 1
ATOM 2758 C CA . SER A 1 338 ? -45.926 -34.660 38.670 1.00 53.53 338 SER A CA 1
ATOM 2759 C C . SER A 1 338 ? -44.643 -33.823 38.763 1.00 53.53 338 SER A C 1
ATOM 2761 O O . SER A 1 338 ? -44.693 -32.697 39.251 1.00 53.53 338 SER A O 1
ATOM 2763 N N . LEU A 1 339 ? -43.523 -34.298 38.205 1.00 50.44 339 LEU A N 1
ATOM 2764 C CA . LEU A 1 339 ? -42.292 -33.505 38.076 1.00 50.44 339 LEU A CA 1
ATOM 2765 C C . LEU A 1 339 ? -42.425 -32.339 37.081 1.00 50.44 339 LEU A C 1
ATOM 2767 O O . LEU A 1 339 ? -41.862 -31.276 37.322 1.00 50.44 339 LEU A O 1
ATOM 2771 N N . MET A 1 340 ? -43.201 -32.497 36.002 1.00 46.97 340 MET A N 1
ATOM 2772 C CA . MET A 1 340 ? -43.455 -31.417 35.033 1.00 46.97 340 MET A CA 1
ATOM 2773 C C . MET A 1 340 ? -44.445 -30.348 35.520 1.00 46.97 340 MET A C 1
ATOM 2775 O O . MET A 1 340 ? -44.479 -29.269 34.943 1.00 46.97 340 MET A O 1
ATOM 2779 N N . GLN A 1 341 ? -45.265 -30.628 36.538 1.00 44.81 341 GLN A N 1
ATOM 2780 C CA . GLN A 1 341 ? -46.193 -29.650 37.134 1.00 44.81 341 GLN A CA 1
ATOM 2781 C C . GLN A 1 341 ? -45.587 -28.886 38.324 1.00 44.81 341 GLN A C 1
ATOM 2783 O O . GLN A 1 341 ? -46.189 -27.926 38.800 1.00 44.81 341 GLN A O 1
ATOM 2788 N N . ALA A 1 342 ? -44.420 -29.318 38.812 1.00 46.44 342 ALA A N 1
ATOM 2789 C CA . ALA A 1 342 ? -43.703 -28.706 39.931 1.00 46.44 342 ALA A CA 1
ATOM 2790 C C . ALA A 1 342 ? -42.576 -27.738 39.498 1.00 46.44 342 ALA A C 1
ATOM 2792 O O . ALA A 1 342 ? -41.905 -27.169 40.361 1.00 46.44 342 ALA A O 1
ATOM 2793 N N . GLN A 1 343 ? -42.379 -27.544 38.189 1.00 35.19 343 GLN A N 1
ATOM 2794 C CA . GLN A 1 343 ? -41.546 -26.496 37.579 1.00 35.19 343 GLN A CA 1
ATOM 2795 C C . GLN A 1 343 ? -42.436 -25.512 36.828 1.00 35.19 343 GLN A C 1
ATOM 2797 O O . GLN A 1 343 ? -42.079 -24.312 36.816 1.00 35.19 343 GLN A O 1
#

pLDDT: mean 72.27, std 16.36, range [33.66, 95.69]

Mean predicted aligned error: 22.69 Å

Radius of gyration: 37.44 Å; Cα contacts (8 Å, |Δi|>4): 80; chains: 1; bounding box: 80×97×78 Å

Organism: Romanomermis culicivorax (NCBI:txid13658)

Solvent-accessible surface area (backbone atoms only — not comparable to full-atom values): 19752 Å² total; per-residue (Å²): 112,70,68,60,50,53,50,53,50,51,53,51,50,49,52,49,51,50,51,51,51,50,52,55,52,58,50,62,77,44,86,65,89,71,73,48,74,66,60,64,52,62,74,78,46,97,45,74,67,57,47,52,50,50,52,51,51,51,51,50,50,39,51,50,51,32,56,51,23,48,56,51,42,51,52,52,53,51,43,45,72,76,38,47,73,62,46,78,71,36,69,67,57,55,48,51,49,54,22,24,54,26,40,31,55,35,28,53,50,76,74,38,86,85,60,92,66,63,67,69,60,45,53,50,29,44,52,51,18,54,54,39,48,57,50,51,50,50,54,50,52,49,50,49,50,47,72,77,42,84,75,51,54,58,71,73,48,48,47,31,57,74,71,63,70,46,92,53,60,72,59,54,52,52,52,48,54,51,46,68,54,46,50,60,54,52,48,52,53,48,52,51,50,51,52,50,53,54,46,52,57,49,58,73,46,40,67,60,51,50,50,51,49,51,50,51,50,51,52,55,50,55,76,70,50,58,68,73,56,53,68,72,70,67,70,97,76,82,91,79,64,95,83,62,81,68,94,68,44,70,64,57,49,48,51,49,50,50,51,51,62,69,73,59,78,80,72,98,80,76,85,88,90,64,99,73,50,64,61,64,47,46,55,49,50,48,54,51,49,52,52,49,52,52,54,50,53,54,49,48,52,51,50,52,53,51,50,52,50,48,52,52,48,40,65,71,68,68,60,85,72,63,73,67,61,58,53,56,54,51,53,54,54,55,52,55,54,54,58,65,73,74,109

Foldseek 3Di:
DVVVVVVVVVVVVVVVVVVVVVVVVVVVVPPPPPPDPVNVLVPPDPDPVVSVVVVVVVLVVLVVLLVVLVVQLVVLVVCCVPPVPVCVPDPLSVLSNLLSVLSNVLSVCVNCVPDPDDPVVSVVSVVSNVVSVVVSVVVVVVVVVCVVDPPVCCPPQVVCVVVVVDPDNVVVVVVVVVCVVCVVVVVVVVVVVVVVVVVVVCVVCVVVVVVVVVVVVVVVVVVPDDPVVCVVPDDPDDDDDPPDPPPPCPVVVVVVVVCCVVPPPDDPDDDDDDVPCCVVVVVVVVVVVVVVVVVVVVVVVVVVVVVVVVVVVCVVVPDDDDPVVVVVVVVVVVVVVVVVVVD

Sequence (343 aa):
MYATFLASLNDSVLLWHYRLTSYRNLNKHMNLTTVSLDEIYSMTTSSNDDKMRYNALHQLAMIYITLYSSACSLKELLKLFIQPKAYLTDFTSYLGTGLFLSALRFSILALSPSYKSDILFEFQCGCISLFLAWLNLLLFMQSILMMMGDWNYVENFAKPYYYKTLVYPHLTYGFLLTFVILMPILFINLLIGLAVGDIEIVQKDASLKRLAMQVQYHTELENRMPNRLLRRFQKKELIKYPNGRGTGEGKLQFLRTLVKKHLLSDDKRAGDHAPGQNQDENDRIMQEMDKTKSSMNEMKQKIDRMSDLLQTLIGRMGIEMDEEELRISENRRHSNVSLMQAQ

Secondary structure (DSSP, 8-state):
-HHHHHHHHHHHHHHHHHHHHHHHHHHHHTT-SS--HHHHHHHH-SSHHHHHHHHHHHHHHHHHHHHHHHHHHHHHHHHHHH-HHHHHH-HHHHHHHHHHHHHHHHHHHHH-TTS---HHHHHHHHHHHHHHHHHHHHHHHHHHHHHHS---HIIIIIHHHHTT--S-HHHHHHHHHHHHHHHHHHHHHHHHHHHHHHHHHHHHHHHHHHHHHHHHHHHHHHHHS-HHHHHHH--S-----TT---TTHHHHHHHHHHHHHHH-SS-S-S----TTSHHHHHHHHHHHHHHHHHHHHHHHHHHHHHHHHHHHHHHHHT----HHHHHHHHHHHHHHHHHHH--

InterPro domains:
  IPR052076 Transient receptor potential cation channel [PTHR47143] (140-313)

Nearest PDB structures (foldseek):
  6ixg-assembly2_B  TM=2.294E-01  e=4.252E+00  Homo sapiens